Protein AF-A0A6J5ILE1-F1 (afdb_monomer_lite)

Sequence (207 aa):
MALLKVKPGDVVAIPSEMNGEWGFVLSRAIVVGVTNWIEVFDDFSVDFDITTEDVRSRISSEKSRLFNPILASFDFGKYFGLVKWPVLLADPDYAPSHSNFSEIEFEGASYEELGIYYKGGERFSEQSGVRRNLEDMTIYSNPQLVRRINLHLSGYVDKGVPWNSRLVKSIIDKEGMKWWVDGINACNDKADAVALRFKGRRSNKRR

pLDDT: mean 91.25, std 7.36, range [46.5, 98.12]

Radius of gyration: 17.22 Å; chains: 1; bounding box: 42×38×48 Å

Structure (mmCIF, N/CA/C/O backbone):
data_AF-A0A6J5ILE1-F1
#
_entry.id   AF-A0A6J5ILE1-F1
#
loop_
_atom_site.group_PDB
_atom_site.id
_atom_site.type_symbol
_atom_site.label_atom_id
_atom_site.label_alt_id
_atom_site.label_comp_id
_atom_site.label_asym_id
_atom_site.label_entity_id
_atom_site.label_seq_id
_atom_site.pdbx_PDB_ins_code
_atom_site.Cartn_x
_atom_site.Cartn_y
_atom_site.Cartn_z
_atom_site.occupancy
_atom_site.B_iso_or_equiv
_atom_site.auth_seq_id
_atom_site.auth_comp_id
_atom_site.auth_asym_id
_atom_site.auth_atom_id
_atom_site.pdbx_PDB_model_num
ATOM 1 N N . MET A 1 1 ? 19.526 4.068 5.629 1.00 59.66 1 MET A N 1
ATOM 2 C CA . MET A 1 1 ? 18.188 3.898 5.023 1.00 59.66 1 MET A CA 1
ATOM 3 C C . MET A 1 1 ? 18.339 3.850 3.518 1.00 59.66 1 MET A C 1
ATOM 5 O O . MET A 1 1 ? 19.141 4.611 2.982 1.00 59.66 1 MET A O 1
ATOM 9 N N . ALA A 1 2 ? 17.622 2.953 2.847 1.00 84.00 2 ALA A N 1
ATOM 10 C CA . ALA A 1 2 ? 17.693 2.807 1.395 1.00 84.00 2 ALA A CA 1
ATOM 11 C C . ALA A 1 2 ? 16.354 3.221 0.780 1.00 84.00 2 ALA A C 1
ATOM 13 O O . ALA A 1 2 ? 15.636 2.410 0.214 1.00 84.00 2 ALA A O 1
ATOM 14 N N . LEU A 1 3 ? 16.023 4.507 0.882 1.00 87.38 3 LEU A N 1
ATOM 15 C CA . LEU A 1 3 ? 14.745 5.038 0.407 1.00 87.38 3 LEU A CA 1
ATOM 16 C C . LEU A 1 3 ? 14.575 4.858 -1.110 1.00 87.38 3 LEU A C 1
ATOM 18 O O . LEU A 1 3 ? 15.524 5.065 -1.887 1.00 87.38 3 LEU A O 1
ATOM 22 N N . LEU A 1 4 ? 13.372 4.488 -1.550 1.00 91.00 4 LEU A N 1
ATOM 23 C CA . LEU A 1 4 ? 12.985 4.620 -2.953 1.00 91.00 4 LEU A CA 1
ATOM 24 C C . LEU A 1 4 ? 12.801 6.106 -3.264 1.00 91.00 4 LEU A C 1
ATOM 26 O O . LEU A 1 4 ? 12.064 6.813 -2.585 1.00 91.00 4 LEU A O 1
ATOM 30 N N . LYS A 1 5 ? 13.513 6.585 -4.284 1.00 91.81 5 LYS A N 1
ATOM 31 C CA . LYS A 1 5 ? 13.387 7.966 -4.745 1.00 91.81 5 LYS A CA 1
ATOM 32 C C . LYS A 1 5 ? 12.201 8.032 -5.701 1.00 91.81 5 LYS A C 1
ATOM 34 O O . LYS A 1 5 ? 12.280 7.436 -6.771 1.00 91.81 5 LYS A O 1
ATOM 39 N N . VAL A 1 6 ? 11.158 8.744 -5.300 1.00 94.44 6 VAL A N 1
ATOM 40 C CA . VAL A 1 6 ? 9.969 9.043 -6.106 1.00 94.44 6 VAL A CA 1
ATOM 41 C C . VAL A 1 6 ? 9.717 10.547 -6.117 1.00 94.44 6 VAL A C 1
ATOM 43 O O . VAL A 1 6 ? 10.225 11.276 -5.263 1.00 94.44 6 VAL A O 1
ATOM 46 N N . LYS A 1 7 ? 8.946 11.012 -7.091 1.00 95.88 7 LYS A N 1
ATOM 47 C CA . LYS A 1 7 ? 8.373 12.356 -7.173 1.00 95.88 7 LYS A CA 1
ATOM 48 C C . LYS A 1 7 ? 6.844 12.260 -7.183 1.00 95.88 7 LYS A C 1
ATOM 50 O O . LYS A 1 7 ? 6.318 11.201 -7.524 1.00 95.88 7 LYS A O 1
ATOM 55 N N . PRO A 1 8 ? 6.122 13.340 -6.840 1.00 96.00 8 PRO A N 1
ATOM 56 C CA . PRO A 1 8 ? 4.693 13.424 -7.129 1.00 96.00 8 PRO A CA 1
ATOM 57 C C . PRO A 1 8 ? 4.410 13.030 -8.585 1.00 96.00 8 PRO A C 1
ATOM 59 O O . PRO A 1 8 ? 5.123 13.472 -9.484 1.00 96.00 8 PRO A O 1
ATOM 62 N N . GLY A 1 9 ? 3.415 12.170 -8.795 1.00 95.56 9 GLY A N 1
ATOM 63 C CA . GLY A 1 9 ? 3.039 11.631 -10.103 1.00 95.56 9 GLY A CA 1
ATOM 64 C C . GLY A 1 9 ? 3.739 10.331 -10.497 1.00 95.56 9 GLY A C 1
ATOM 65 O O . GLY A 1 9 ? 3.243 9.632 -11.381 1.00 95.56 9 GLY A O 1
ATOM 66 N N . ASP A 1 10 ? 4.846 9.956 -9.847 1.00 97.19 10 ASP A N 1
ATOM 67 C CA . ASP A 1 10 ? 5.508 8.682 -10.136 1.00 97.19 10 ASP A CA 1
ATOM 68 C C . ASP A 1 10 ? 4.587 7.506 -9.796 1.00 97.19 10 ASP A C 1
ATOM 70 O O . ASP A 1 10 ? 3.978 7.456 -8.724 1.00 97.19 10 ASP A O 1
ATOM 74 N N . VAL A 1 11 ? 4.527 6.526 -10.698 1.00 97.19 11 VAL A N 1
ATOM 75 C CA . VAL A 1 11 ? 3.773 5.286 -10.511 1.00 97.19 11 VAL A CA 1
ATOM 76 C C . VAL A 1 11 ? 4.733 4.146 -10.222 1.00 97.19 11 VAL A C 1
ATOM 78 O O . VAL A 1 11 ? 5.588 3.801 -11.040 1.00 97.19 11 VAL A O 1
ATOM 81 N N . VAL A 1 12 ? 4.569 3.547 -9.053 1.00 97.25 12 VAL A N 1
ATOM 82 C CA . VAL A 1 12 ? 5.347 2.426 -8.537 1.00 97.25 12 VAL A CA 1
ATOM 83 C C . VAL A 1 12 ? 4.533 1.144 -8.689 1.00 97.25 12 VAL A C 1
ATOM 85 O O . VAL A 1 12 ? 3.340 1.122 -8.392 1.00 97.25 12 VAL A O 1
ATOM 88 N N . ALA A 1 13 ? 5.178 0.064 -9.126 1.00 97.31 13 ALA A N 1
ATOM 89 C CA . ALA A 1 13 ? 4.592 -1.272 -9.055 1.00 97.31 13 ALA A CA 1
ATOM 90 C C . ALA A 1 13 ? 4.846 -1.848 -7.658 1.00 97.31 13 ALA A C 1
ATOM 92 O O . ALA A 1 13 ? 5.990 -2.171 -7.327 1.00 97.31 13 ALA A O 1
ATOM 93 N N . ILE A 1 14 ? 3.802 -1.964 -6.840 1.00 97.75 14 ILE A N 1
ATOM 94 C CA . ILE A 1 14 ? 3.902 -2.559 -5.506 1.00 97.75 14 ILE A CA 1
ATOM 95 C C . ILE A 1 14 ? 3.658 -4.063 -5.635 1.00 97.75 14 ILE A C 1
ATOM 97 O O . ILE A 1 14 ? 2.576 -4.442 -6.086 1.00 97.75 14 ILE A O 1
ATOM 101 N N . PRO A 1 15 ? 4.619 -4.926 -5.253 1.00 97.38 15 PRO A N 1
ATOM 102 C CA . PRO A 1 15 ? 4.401 -6.365 -5.206 1.00 97.38 15 PRO A CA 1
ATOM 103 C C . PRO A 1 15 ? 3.186 -6.729 -4.358 1.00 97.38 15 PRO A C 1
ATOM 105 O O . PRO A 1 15 ? 3.021 -6.210 -3.255 1.00 97.38 15 PRO A O 1
ATOM 108 N N . SER A 1 16 ? 2.369 -7.648 -4.851 1.00 97.56 16 SER A N 1
ATOM 109 C CA . SER A 1 16 ? 1.162 -8.092 -4.159 1.00 97.56 16 SER A CA 1
ATOM 110 C C . SER A 1 16 ? 0.775 -9.511 -4.567 1.00 97.56 16 SER A C 1
ATOM 112 O O . SER A 1 16 ? 1.298 -10.070 -5.534 1.00 97.56 16 SER A O 1
ATOM 114 N N . GLU A 1 17 ? -0.130 -10.101 -3.797 1.00 97.19 17 GLU A N 1
ATOM 115 C CA . GLU A 1 17 ? -0.677 -11.436 -4.008 1.00 97.19 17 GLU A CA 1
ATOM 116 C C . GLU A 1 17 ? -2.191 -11.359 -4.161 1.00 97.19 17 GLU A C 1
ATOM 118 O O . GLU A 1 17 ? -2.876 -10.737 -3.346 1.00 97.19 17 GLU A O 1
ATOM 123 N N . MET A 1 18 ? -2.707 -12.055 -5.169 1.00 96.31 18 MET A N 1
ATOM 124 C CA . MET A 1 18 ? -4.134 -12.271 -5.354 1.00 96.31 18 MET A CA 1
ATOM 125 C C . MET A 1 18 ? -4.360 -13.754 -5.646 1.00 96.31 18 MET A C 1
ATOM 127 O O . MET A 1 18 ? -3.757 -14.312 -6.557 1.00 96.31 18 MET A O 1
ATOM 131 N N . ASN A 1 19 ? -5.206 -14.410 -4.846 1.00 91.75 19 ASN A N 1
ATOM 132 C CA . ASN A 1 19 ? -5.576 -15.823 -5.020 1.00 91.75 19 ASN A CA 1
ATOM 133 C C . ASN A 1 19 ? -4.380 -16.795 -5.153 1.00 91.75 19 ASN A C 1
ATOM 135 O O . ASN A 1 19 ? -4.438 -17.768 -5.899 1.00 91.75 19 ASN A O 1
ATOM 139 N N . GLY A 1 20 ? -3.294 -16.536 -4.414 1.00 91.75 20 GLY A N 1
ATOM 140 C CA . GLY A 1 20 ? -2.080 -17.363 -4.406 1.00 91.75 20 GLY A CA 1
ATOM 141 C C . GLY A 1 20 ? -1.083 -17.064 -5.531 1.00 91.75 20 GLY A C 1
ATOM 142 O O . GLY A 1 20 ? -0.002 -17.654 -5.559 1.00 91.75 20 GLY A O 1
ATOM 143 N N . GLU A 1 21 ? -1.404 -16.139 -6.438 1.00 95.69 21 GLU A N 1
ATOM 144 C CA . GLU A 1 21 ? -0.500 -15.685 -7.490 1.00 95.69 21 GLU A CA 1
ATOM 145 C C . GLU A 1 21 ? 0.156 -14.351 -7.116 1.00 95.69 21 GLU A C 1
ATOM 147 O O . GLU A 1 21 ? -0.506 -13.420 -6.656 1.00 95.69 21 GLU A O 1
ATOM 152 N N . TRP A 1 22 ? 1.474 -14.258 -7.319 1.00 96.81 22 TRP A N 1
ATOM 153 C CA . TRP A 1 22 ? 2.257 -13.057 -7.027 1.00 96.81 22 TRP A CA 1
ATOM 154 C C . TRP A 1 22 ? 2.482 -12.216 -8.279 1.00 96.81 22 TRP A C 1
ATOM 156 O O . TRP A 1 22 ? 3.092 -12.658 -9.257 1.00 96.81 22 TRP A O 1
ATOM 166 N N . GLY A 1 23 ? 2.042 -10.970 -8.188 1.00 97.25 23 GLY A N 1
ATOM 167 C CA . GLY A 1 23 ? 2.112 -9.956 -9.224 1.00 97.25 23 GLY A CA 1
ATOM 168 C C . GLY A 1 23 ? 2.340 -8.596 -8.584 1.00 97.25 23 GLY A C 1
ATOM 169 O O . GLY A 1 23 ? 3.168 -8.451 -7.680 1.00 97.25 23 GLY A O 1
ATOM 170 N N . PHE A 1 24 ? 1.623 -7.590 -9.058 1.00 97.81 24 PHE A N 1
ATOM 171 C CA . PHE A 1 24 ? 1.708 -6.240 -8.530 1.00 97.81 24 PHE A CA 1
ATOM 172 C C . PHE A 1 24 ? 0.401 -5.480 -8.721 1.00 97.81 24 PHE A C 1
ATOM 174 O O . PHE A 1 24 ? -0.396 -5.781 -9.608 1.00 97.81 24 PHE A O 1
ATOM 181 N N . VAL A 1 25 ? 0.238 -4.437 -7.916 1.00 97.94 25 VAL A N 1
ATOM 182 C CA . VAL A 1 25 ? -0.719 -3.355 -8.154 1.00 97.94 25 VAL A CA 1
ATOM 183 C C . VAL A 1 25 ? 0.031 -2.070 -8.474 1.00 97.94 25 VAL A C 1
ATOM 185 O O . VAL A 1 25 ? 1.209 -1.903 -8.133 1.00 97.94 25 VAL A O 1
ATOM 188 N N . LEU A 1 26 ? -0.654 -1.148 -9.138 1.00 97.94 26 LEU A N 1
ATOM 189 C CA . LEU A 1 26 ? -0.129 0.186 -9.391 1.00 97.94 26 LEU A CA 1
ATOM 190 C C . LEU A 1 26 ? -0.380 1.080 -8.176 1.00 97.94 26 LEU A C 1
ATOM 192 O O . LEU A 1 26 ? -1.448 1.049 -7.566 1.00 97.94 26 LEU A O 1
ATOM 196 N N . SER A 1 27 ? 0.599 1.914 -7.848 1.00 97.81 27 SER A N 1
ATOM 197 C CA . SER A 1 27 ? 0.455 2.959 -6.842 1.00 97.81 27 SER A CA 1
ATOM 198 C C . SER A 1 27 ? 1.070 4.253 -7.338 1.00 97.81 27 SER A C 1
ATOM 200 O O . SER A 1 27 ? 2.169 4.232 -7.885 1.00 97.81 27 SER A O 1
ATOM 202 N N . ARG A 1 28 ? 0.381 5.379 -7.151 1.00 97.12 28 ARG A N 1
ATOM 203 C CA . ARG A 1 28 ? 0.892 6.702 -7.522 1.00 97.12 28 ARG A CA 1
ATOM 204 C C . ARG A 1 28 ? 1.334 7.458 -6.276 1.00 97.12 28 ARG A C 1
ATOM 206 O O . ARG A 1 28 ? 0.592 7.529 -5.298 1.00 97.12 28 ARG A O 1
ATOM 213 N N . ALA A 1 29 ? 2.525 8.047 -6.328 1.00 97.00 29 ALA A N 1
ATOM 214 C CA . ALA A 1 29 ? 2.987 8.989 -5.319 1.00 97.00 29 ALA A CA 1
ATOM 215 C C . ALA A 1 29 ? 2.250 10.329 -5.474 1.00 97.00 29 ALA A C 1
ATOM 217 O O . ALA A 1 29 ? 2.280 10.950 -6.533 1.00 97.00 29 ALA A O 1
ATOM 218 N N . ILE A 1 30 ? 1.595 10.783 -4.410 1.00 95.12 30 ILE A N 1
ATOM 219 C CA . ILE A 1 30 ? 0.794 12.012 -4.380 1.00 95.12 30 ILE A CA 1
ATOM 220 C C . ILE A 1 30 ? 1.648 13.174 -3.871 1.00 95.12 30 ILE A C 1
ATOM 222 O O . ILE A 1 30 ? 1.819 14.172 -4.561 1.00 95.12 30 ILE A O 1
ATOM 226 N N . VAL A 1 31 ? 2.202 13.036 -2.665 1.00 91.81 31 VAL A N 1
ATOM 227 C CA . VAL A 1 31 ? 3.091 14.012 -2.019 1.00 91.81 31 VAL A CA 1
ATOM 228 C C . VAL A 1 31 ? 4.297 13.259 -1.486 1.00 91.81 31 VAL A C 1
ATOM 230 O O . VAL A 1 31 ? 4.148 12.212 -0.862 1.00 91.81 31 VAL A O 1
ATOM 233 N N . VAL A 1 32 ? 5.490 13.794 -1.725 1.00 86.88 32 VAL A N 1
ATOM 234 C CA . VAL A 1 32 ? 6.760 13.188 -1.317 1.00 86.88 32 VAL A CA 1
ATOM 235 C C . VAL A 1 32 ? 7.454 14.126 -0.337 1.00 86.88 32 VAL A C 1
ATOM 237 O O . VAL A 1 32 ? 7.700 15.287 -0.659 1.00 86.88 32 VAL A O 1
ATOM 240 N N . GLY A 1 33 ? 7.771 13.627 0.856 1.00 83.12 33 GLY A N 1
ATOM 241 C CA . GLY A 1 33 ? 8.438 14.382 1.914 1.00 83.12 33 GLY A CA 1
ATOM 242 C C . GLY A 1 33 ? 9.162 13.457 2.890 1.00 83.12 33 GLY A C 1
ATOM 243 O O . GLY A 1 33 ? 9.816 12.503 2.477 1.00 83.12 33 GLY A O 1
ATOM 244 N N . VAL A 1 34 ? 9.039 13.725 4.196 1.00 75.38 34 VAL A N 1
ATOM 245 C CA . VAL A 1 34 ? 9.519 12.798 5.246 1.00 75.38 34 VAL A CA 1
ATOM 246 C C . VAL A 1 34 ? 8.785 11.454 5.162 1.00 75.38 34 VAL A C 1
ATOM 248 O O . VAL A 1 34 ? 9.366 10.402 5.416 1.00 75.38 34 VAL A O 1
ATOM 251 N N . THR A 1 35 ? 7.519 11.495 4.756 1.00 79.75 35 THR A N 1
ATOM 252 C CA . THR A 1 35 ? 6.681 10.347 4.414 1.00 79.75 35 THR A CA 1
ATOM 253 C C . THR A 1 35 ? 6.040 10.585 3.050 1.00 79.75 35 THR A C 1
ATOM 255 O O . THR A 1 35 ? 5.944 11.728 2.592 1.00 79.75 35 THR A O 1
ATOM 258 N N . ASN A 1 36 ? 5.635 9.506 2.379 1.00 91.88 36 ASN A N 1
ATOM 259 C CA . ASN A 1 36 ? 5.029 9.587 1.054 1.00 91.88 36 ASN A CA 1
ATOM 260 C C . ASN A 1 36 ? 3.530 9.347 1.162 1.00 91.88 36 ASN A C 1
ATOM 262 O O . ASN A 1 36 ? 3.115 8.294 1.640 1.00 91.88 36 ASN A O 1
ATOM 266 N N . TRP A 1 37 ? 2.728 10.291 0.684 1.00 94.44 37 TRP A N 1
ATOM 267 C CA . TRP A 1 37 ? 1.327 10.026 0.391 1.00 94.44 37 TRP A CA 1
ATOM 268 C C . TRP A 1 37 ? 1.235 9.234 -0.896 1.00 94.44 37 TRP A C 1
ATOM 270 O O . TRP A 1 37 ? 1.821 9.635 -1.904 1.00 94.44 37 TRP A O 1
ATOM 280 N N . ILE A 1 38 ? 0.486 8.142 -0.868 1.00 96.56 38 ILE A N 1
ATOM 281 C CA . ILE A 1 38 ? 0.269 7.296 -2.033 1.00 96.56 38 ILE A CA 1
ATOM 282 C C . ILE A 1 38 ? -1.212 6.975 -2.194 1.00 96.56 38 ILE A C 1
ATOM 284 O O . ILE A 1 38 ? -1.942 6.851 -1.213 1.00 96.56 38 ILE A O 1
ATOM 288 N N . GLU A 1 39 ? -1.640 6.792 -3.435 1.00 96.62 39 GLU A N 1
ATOM 289 C CA . GLU A 1 39 ? -2.867 6.066 -3.767 1.00 96.62 39 GLU A CA 1
ATOM 290 C C . GLU A 1 39 ? -2.491 4.702 -4.344 1.00 96.62 39 GLU A C 1
ATOM 292 O O . GLU A 1 39 ? -1.474 4.569 -5.030 1.00 96.62 39 GLU A O 1
ATOM 297 N N . VAL A 1 40 ? -3.288 3.680 -4.042 1.00 97.62 40 VAL A N 1
ATOM 298 C CA . VAL A 1 40 ? -3.097 2.312 -4.540 1.00 97.62 40 VAL A CA 1
ATOM 299 C C . VAL A 1 40 ? -4.330 1.925 -5.337 1.00 97.62 40 VAL A C 1
ATOM 301 O O . VAL A 1 40 ? -5.450 2.087 -4.850 1.00 97.62 40 VAL A O 1
ATOM 304 N N . PHE A 1 41 ? -4.129 1.435 -6.555 1.00 97.06 41 PHE A N 1
ATOM 305 C CA . PHE A 1 41 ? -5.204 1.038 -7.458 1.00 97.06 41 PHE A CA 1
ATOM 306 C C . PHE A 1 41 ? -5.547 -0.448 -7.296 1.00 97.06 41 PHE A C 1
ATOM 308 O O . PHE A 1 41 ? -4.715 -1.241 -6.858 1.00 97.06 41 PHE A O 1
ATOM 315 N N . ASP A 1 42 ? -6.786 -0.811 -7.610 1.00 94.94 42 ASP A N 1
ATOM 316 C CA . ASP A 1 42 ? -7.333 -2.158 -7.425 1.00 94.94 42 ASP A CA 1
ATOM 317 C C . ASP A 1 42 ? -7.020 -3.134 -8.568 1.00 94.94 42 ASP A C 1
ATOM 319 O O . ASP A 1 42 ? -7.219 -4.338 -8.412 1.00 94.94 42 ASP A O 1
ATOM 323 N N . ASP A 1 43 ? -6.493 -2.636 -9.688 1.00 94.94 43 ASP A N 1
ATOM 324 C CA . ASP A 1 43 ? -6.075 -3.460 -10.820 1.00 94.94 43 ASP A CA 1
ATOM 325 C C . ASP A 1 43 ? -4.802 -4.256 -10.485 1.00 94.94 43 ASP A C 1
ATOM 327 O O . ASP A 1 43 ? -3.696 -3.708 -10.394 1.00 94.94 43 ASP A O 1
ATOM 331 N N . PHE A 1 44 ? -4.971 -5.566 -10.294 1.00 97.12 44 PHE A N 1
ATOM 332 C CA . PHE A 1 44 ? -3.888 -6.523 -10.090 1.00 97.12 44 PHE A CA 1
ATOM 333 C C . PHE A 1 44 ? -3.366 -7.048 -11.429 1.00 97.12 44 PHE A C 1
ATOM 335 O O . PHE A 1 44 ? -4.132 -7.445 -12.307 1.00 97.12 44 PHE A O 1
ATOM 342 N N . SER A 1 45 ? -2.043 -7.109 -11.573 1.00 96.00 45 SER A N 1
ATOM 343 C CA . SER A 1 45 ? -1.395 -7.574 -12.795 1.00 96.00 45 SER A CA 1
ATOM 344 C C . SER A 1 45 ? -0.242 -8.529 -12.514 1.00 96.00 45 SER A C 1
ATOM 346 O O . SER A 1 45 ? 0.547 -8.348 -11.588 1.00 96.00 45 SER A O 1
ATOM 348 N N . VAL A 1 46 ? -0.104 -9.522 -13.390 1.00 96.25 46 VAL A N 1
ATOM 349 C CA . VAL A 1 46 ? 1.058 -10.424 -13.479 1.00 96.25 46 VAL A CA 1
ATOM 350 C C . VAL A 1 46 ? 1.880 -10.173 -14.746 1.00 96.25 46 VAL A C 1
ATOM 352 O O . VAL A 1 46 ? 2.856 -10.874 -15.023 1.00 96.25 46 VAL A O 1
ATOM 355 N N . ASP A 1 47 ? 1.506 -9.148 -15.515 1.00 94.75 47 ASP A N 1
ATOM 356 C CA . ASP A 1 47 ? 2.227 -8.714 -16.703 1.00 94.75 47 ASP A CA 1
ATOM 357 C C . ASP A 1 47 ? 3.421 -7.829 -16.318 1.00 94.75 47 ASP A C 1
ATOM 359 O O . ASP A 1 47 ? 3.341 -6.604 -16.218 1.00 94.75 47 ASP A O 1
ATOM 363 N N . PHE A 1 48 ? 4.569 -8.470 -16.106 1.00 92.88 48 PHE A N 1
ATOM 364 C CA . PHE A 1 48 ? 5.844 -7.799 -15.825 1.00 92.88 48 PHE A CA 1
ATOM 365 C C . PHE A 1 48 ? 6.421 -7.035 -17.028 1.00 92.88 48 PHE A C 1
ATOM 367 O O . PHE A 1 48 ? 7.455 -6.370 -16.902 1.00 92.88 48 PHE A O 1
ATOM 374 N N . ASP A 1 49 ? 5.778 -7.150 -18.188 1.00 92.06 49 ASP A N 1
ATOM 375 C CA . ASP A 1 49 ? 6.168 -6.538 -19.445 1.00 92.06 49 ASP A CA 1
ATOM 376 C C . ASP A 1 49 ? 5.314 -5.304 -19.803 1.00 92.06 49 ASP A C 1
ATOM 378 O O . ASP A 1 49 ? 5.574 -4.706 -20.852 1.00 92.06 49 ASP A O 1
ATOM 382 N N . ILE A 1 50 ? 4.427 -4.881 -18.886 1.00 93.50 50 ILE A N 1
ATOM 383 C CA . ILE A 1 50 ? 3.521 -3.725 -18.979 1.00 93.50 50 ILE A CA 1
ATOM 384 C C . ILE A 1 50 ? 4.205 -2.450 -19.507 1.00 93.50 50 ILE A C 1
ATOM 386 O O . ILE A 1 50 ? 5.305 -2.067 -19.070 1.00 93.50 50 ILE A O 1
ATOM 390 N N . THR A 1 51 ? 3.537 -1.775 -20.446 1.00 92.31 51 THR A N 1
ATOM 391 C CA . THR A 1 51 ? 4.020 -0.533 -21.062 1.00 92.31 51 THR A CA 1
ATOM 392 C C . THR A 1 51 ? 3.613 0.706 -20.264 1.00 92.31 51 THR A C 1
ATOM 394 O O . THR A 1 51 ? 2.778 0.658 -19.360 1.00 92.31 51 THR A O 1
ATOM 397 N N . THR A 1 52 ? 4.215 1.851 -20.579 1.00 91.75 52 THR A N 1
ATOM 398 C CA . THR A 1 52 ? 3.849 3.141 -19.977 1.00 91.75 52 THR A CA 1
ATOM 399 C C . THR A 1 52 ? 2.426 3.567 -20.331 1.00 91.75 52 THR A C 1
ATOM 401 O O . THR A 1 52 ? 1.731 4.152 -19.501 1.00 91.75 52 THR A O 1
ATOM 404 N N . GLU A 1 53 ? 1.988 3.250 -21.545 1.00 91.75 53 GLU A N 1
ATOM 405 C CA . GLU A 1 53 ? 0.652 3.501 -22.074 1.00 91.75 53 GLU A CA 1
ATOM 406 C C . GLU A 1 53 ? -0.384 2.666 -21.315 1.00 91.75 53 GLU A C 1
ATOM 408 O O . GLU A 1 53 ? -1.387 3.210 -20.845 1.00 91.75 53 GLU A O 1
ATOM 413 N N . ASP A 1 54 ? -0.090 1.378 -21.098 1.00 92.44 54 ASP A N 1
ATOM 414 C CA . ASP A 1 54 ? -0.927 0.492 -20.282 1.00 92.44 54 ASP A CA 1
ATOM 415 C C . ASP A 1 54 ? -1.063 1.034 -18.859 1.00 92.44 54 ASP A C 1
ATOM 417 O O . ASP A 1 54 ? -2.179 1.161 -18.351 1.00 92.44 54 ASP A O 1
ATOM 421 N N . VAL A 1 55 ? 0.059 1.414 -18.232 1.00 93.44 55 VAL A N 1
ATOM 422 C CA . VAL A 1 55 ? 0.064 2.014 -16.889 1.00 93.44 55 VAL A CA 1
ATOM 423 C C . VAL A 1 55 ? -0.823 3.256 -16.855 1.00 93.44 55 VAL A C 1
ATOM 425 O O . VAL A 1 55 ? -1.678 3.345 -15.979 1.00 93.44 55 VAL A O 1
ATOM 428 N N . ARG A 1 56 ? -0.681 4.181 -17.818 1.00 91.44 56 ARG A N 1
ATOM 429 C CA . ARG A 1 56 ? -1.477 5.421 -17.877 1.00 91.44 56 ARG A CA 1
ATOM 430 C C . ARG A 1 56 ? -2.978 5.139 -18.015 1.00 91.44 56 ARG A C 1
ATOM 432 O O . ARG A 1 56 ? -3.778 5.825 -17.385 1.00 91.44 56 ARG A O 1
ATOM 439 N N . SER A 1 57 ? -3.362 4.123 -18.789 1.00 90.06 57 SER A N 1
ATOM 440 C CA . SER A 1 57 ? -4.774 3.757 -18.988 1.00 90.06 57 SER A CA 1
ATOM 441 C C . SER A 1 57 ? -5.449 3.187 -17.730 1.00 90.06 57 SER A C 1
ATOM 443 O O . SER A 1 57 ? -6.648 3.384 -17.527 1.00 90.06 57 SER A O 1
ATOM 445 N N . ARG A 1 58 ? -4.675 2.528 -16.857 1.00 89.88 58 ARG A N 1
ATOM 446 C CA . ARG A 1 58 ? -5.164 1.858 -15.638 1.00 89.88 58 ARG A CA 1
ATOM 447 C C . ARG A 1 58 ? -5.305 2.804 -14.437 1.00 89.88 58 ARG A C 1
ATOM 449 O O . ARG A 1 58 ? -6.029 2.503 -13.493 1.00 89.88 58 ARG A O 1
ATOM 456 N N . ILE A 1 59 ? -4.658 3.970 -14.473 1.00 85.56 59 ILE A N 1
ATOM 457 C CA . ILE A 1 59 ? -4.602 4.942 -13.363 1.00 85.56 59 ILE A CA 1
ATOM 458 C C . ILE A 1 59 ? -5.540 6.140 -13.588 1.00 85.56 59 ILE A C 1
ATOM 460 O O . ILE A 1 59 ? -5.125 7.300 -13.599 1.00 85.56 59 ILE A O 1
ATOM 464 N N . SER A 1 60 ? -6.822 5.866 -13.815 1.00 70.25 60 SER A N 1
ATOM 465 C CA . SER A 1 60 ? -7.745 6.845 -14.403 1.00 70.25 60 SER A CA 1
ATOM 466 C C . SER A 1 60 ? -8.678 7.564 -13.423 1.00 70.25 60 SER A C 1
ATOM 468 O O . SER A 1 60 ? -9.135 8.659 -13.746 1.00 70.25 60 SER A O 1
ATOM 470 N N . SER A 1 61 ? -8.995 7.002 -12.245 1.00 74.88 61 SER A N 1
ATOM 471 C CA . SER A 1 61 ? -9.983 7.626 -11.349 1.00 74.88 61 SER A CA 1
ATOM 472 C C . SER A 1 61 ? -9.850 7.246 -9.874 1.00 74.88 61 SER A C 1
ATOM 474 O O . SER A 1 61 ? -9.286 6.219 -9.520 1.00 74.88 61 SER A O 1
ATOM 476 N N . GLU A 1 62 ? -10.475 8.036 -9.000 1.00 76.88 62 GLU A N 1
ATOM 477 C CA . GLU A 1 62 ? -10.597 7.711 -7.572 1.00 76.88 62 GLU A CA 1
ATOM 478 C C . GLU A 1 62 ? -11.359 6.402 -7.326 1.00 76.88 62 GLU A C 1
ATOM 480 O O . GLU A 1 62 ? -11.099 5.690 -6.360 1.00 76.88 62 GLU A O 1
ATOM 485 N N . LYS A 1 63 ? -12.288 6.056 -8.227 1.00 80.94 63 LYS A N 1
ATOM 486 C CA . LYS A 1 63 ? -13.117 4.849 -8.121 1.00 80.94 63 LYS A CA 1
ATOM 487 C C . LYS A 1 63 ? -12.322 3.564 -8.332 1.00 80.94 63 LYS A C 1
ATOM 489 O O . LYS A 1 63 ? -12.793 2.510 -7.911 1.00 80.94 63 LYS A O 1
ATOM 494 N N . SER A 1 64 ? -11.148 3.630 -8.960 1.00 89.50 64 SER A N 1
ATOM 495 C CA . SER A 1 64 ? -10.243 2.484 -9.106 1.00 89.50 64 SER A CA 1
ATOM 496 C C . SER A 1 64 ? -9.242 2.367 -7.955 1.00 89.50 64 SER A C 1
ATOM 498 O O . SER A 1 64 ? -8.343 1.537 -8.009 1.00 89.50 64 SER A O 1
ATOM 500 N N . ARG A 1 65 ? -9.366 3.166 -6.886 1.00 94.94 65 ARG A N 1
ATOM 501 C CA . ARG A 1 65 ? -8.535 2.986 -5.691 1.00 94.94 65 ARG A CA 1
ATOM 502 C C . ARG A 1 65 ? -8.981 1.769 -4.890 1.00 94.94 65 ARG A C 1
ATOM 504 O O . ARG A 1 65 ? -10.172 1.563 -4.672 1.00 94.94 65 ARG A O 1
ATOM 511 N N . LEU A 1 66 ? -8.018 1.006 -4.388 1.00 95.88 66 LEU A N 1
ATOM 512 C CA . LEU A 1 66 ? -8.257 -0.135 -3.505 1.00 95.88 66 LEU A CA 1
ATOM 513 C C . LEU A 1 66 ? -8.745 0.308 -2.111 1.00 95.88 66 LEU A C 1
ATOM 515 O O . LEU A 1 66 ? -9.538 -0.384 -1.466 1.00 95.88 66 LEU A O 1
ATOM 519 N N . PHE A 1 67 ? -8.268 1.469 -1.661 1.00 95.56 67 PHE A N 1
ATOM 520 C CA . PHE A 1 67 ? -8.625 2.151 -0.415 1.00 95.56 67 PHE A CA 1
ATOM 521 C C . PHE A 1 67 ? -8.213 3.636 -0.487 1.00 95.56 67 PHE A C 1
ATOM 523 O O . PHE A 1 67 ? -7.625 4.069 -1.482 1.00 95.56 67 PHE A O 1
ATOM 530 N N . ASN A 1 68 ? -8.539 4.428 0.540 1.00 94.69 68 ASN A N 1
ATOM 531 C CA . ASN A 1 68 ? -8.190 5.852 0.594 1.00 94.69 68 ASN A CA 1
ATOM 532 C C . ASN A 1 68 ? -6.670 6.082 0.489 1.00 94.69 68 ASN A C 1
ATOM 534 O O . ASN A 1 68 ? -5.893 5.218 0.882 1.00 94.69 68 ASN A O 1
ATOM 538 N N . PRO A 1 69 ? -6.206 7.242 -0.005 1.00 94.69 69 PRO A N 1
ATOM 539 C CA . PRO A 1 69 ? -4.795 7.602 0.075 1.00 94.69 69 PRO A CA 1
ATOM 540 C C . PRO A 1 69 ? -4.213 7.443 1.488 1.00 94.69 69 PRO A C 1
ATOM 542 O O . PRO A 1 69 ? -4.857 7.813 2.468 1.00 94.69 69 PRO A O 1
ATOM 545 N N . ILE A 1 70 ? -2.995 6.908 1.586 1.00 94.69 70 ILE A N 1
ATOM 546 C CA . ILE A 1 70 ? -2.325 6.575 2.858 1.00 94.69 70 ILE A CA 1
ATOM 547 C C . ILE A 1 70 ? -0.865 7.031 2.859 1.00 94.69 70 ILE A C 1
ATOM 549 O O . ILE A 1 70 ? -0.297 7.380 1.821 1.00 94.69 70 ILE A O 1
ATOM 553 N N . LEU A 1 71 ? -0.237 6.966 4.032 1.00 94.00 71 LEU A N 1
ATOM 554 C CA . LEU A 1 71 ? 1.183 7.237 4.222 1.00 94.00 71 LEU A CA 1
ATOM 555 C C . LEU A 1 71 ? 2.020 5.960 4.085 1.00 94.00 71 LEU A C 1
ATOM 557 O O . LEU A 1 71 ? 1.804 4.982 4.795 1.00 94.00 71 LEU A O 1
ATOM 561 N N . ALA A 1 72 ? 3.044 5.988 3.238 1.00 94.62 72 ALA A N 1
ATOM 562 C CA . ALA A 1 72 ? 4.002 4.901 3.067 1.00 94.62 72 ALA A CA 1
ATOM 563 C C . ALA A 1 72 ? 5.442 5.386 3.275 1.00 94.62 72 ALA A C 1
ATOM 565 O O . ALA A 1 72 ? 5.826 6.481 2.845 1.00 94.62 72 ALA A O 1
ATOM 566 N N . SER A 1 73 ? 6.265 4.554 3.919 1.00 91.62 73 SER A N 1
ATOM 567 C CA . SER A 1 73 ? 7.669 4.895 4.176 1.00 91.62 73 SER A CA 1
ATOM 568 C C . SER A 1 73 ? 8.539 4.802 2.922 1.00 91.62 73 SER A C 1
ATOM 570 O O . SER A 1 73 ? 9.423 5.635 2.733 1.00 91.62 73 SER A O 1
ATOM 572 N N . PHE A 1 74 ? 8.299 3.797 2.069 1.00 92.62 74 PHE A N 1
ATOM 573 C CA . PHE A 1 74 ? 9.185 3.437 0.956 1.00 92.62 74 PHE A CA 1
ATOM 574 C C . PHE A 1 74 ? 10.667 3.309 1.376 1.00 92.62 74 PHE A C 1
ATOM 576 O O . PHE A 1 74 ? 11.585 3.600 0.599 1.00 92.62 74 PHE A O 1
ATOM 583 N N . ASP A 1 75 ? 10.915 2.851 2.607 1.00 90.50 75 ASP A N 1
ATOM 584 C CA . ASP A 1 75 ? 12.255 2.509 3.091 1.00 90.50 75 ASP A CA 1
ATOM 585 C C . ASP A 1 75 ? 12.568 1.047 2.787 1.00 90.50 75 ASP A C 1
ATOM 587 O O . ASP A 1 75 ? 11.793 0.174 3.145 1.00 90.50 75 ASP A O 1
ATOM 591 N N . PHE A 1 76 ? 13.710 0.780 2.155 1.00 88.62 76 PHE A N 1
ATOM 592 C CA . PHE A 1 76 ? 14.170 -0.568 1.800 1.00 88.62 76 PHE A CA 1
ATOM 593 C C . PHE A 1 76 ? 15.366 -0.991 2.664 1.00 88.62 76 PHE A C 1
ATOM 595 O O . PHE A 1 76 ? 16.429 -1.391 2.185 1.00 88.62 76 PHE A O 1
ATOM 602 N N . GLY A 1 77 ? 15.226 -0.782 3.974 1.00 83.12 77 GLY A N 1
ATOM 603 C CA . GLY A 1 77 ? 16.183 -1.226 4.981 1.00 83.12 77 GLY A CA 1
ATOM 604 C C . GLY A 1 77 ? 16.063 -2.719 5.300 1.00 83.12 77 GLY A C 1
ATOM 605 O O . GLY A 1 77 ? 15.196 -3.420 4.792 1.00 83.12 77 GLY A O 1
ATOM 606 N N . LYS A 1 78 ? 16.910 -3.200 6.220 1.00 72.12 78 LYS A N 1
ATOM 607 C CA . LYS A 1 78 ? 17.015 -4.621 6.612 1.00 72.12 78 LYS A CA 1
ATOM 608 C C . LYS A 1 78 ? 15.672 -5.307 6.933 1.00 72.12 78 LYS A C 1
ATOM 610 O O . LYS A 1 78 ? 15.563 -6.510 6.740 1.00 72.12 78 LYS A O 1
ATOM 615 N N . TYR A 1 79 ? 14.679 -4.564 7.422 1.00 77.50 79 TYR A N 1
ATOM 616 C CA . TYR A 1 79 ? 13.383 -5.095 7.867 1.00 77.50 79 TYR A CA 1
ATOM 617 C C . TYR A 1 79 ? 12.197 -4.684 6.980 1.00 77.50 79 TYR A C 1
ATOM 619 O O . TYR A 1 79 ? 11.053 -4.946 7.336 1.00 77.50 79 TYR A O 1
ATOM 627 N N . PHE A 1 80 ? 12.451 -4.018 5.849 1.00 82.81 80 PHE A N 1
ATOM 628 C CA . PHE A 1 80 ? 11.414 -3.376 5.034 1.00 82.81 80 PHE A CA 1
ATOM 629 C C . PHE A 1 80 ? 11.541 -3.714 3.536 1.00 82.81 80 PHE A C 1
ATOM 631 O O . PHE A 1 80 ? 11.146 -2.932 2.676 1.00 82.81 80 PHE A O 1
ATOM 638 N N . GLY A 1 81 ? 12.097 -4.881 3.219 1.00 80.88 81 GLY A N 1
ATOM 639 C CA . GLY A 1 81 ? 12.415 -5.313 1.858 1.00 80.88 81 GLY A CA 1
ATOM 640 C C . GLY A 1 81 ? 13.755 -4.750 1.403 1.00 80.88 81 GLY A C 1
ATOM 641 O O . GLY A 1 81 ? 14.076 -3.587 1.639 1.00 80.88 81 GLY A O 1
ATOM 642 N N . LEU A 1 82 ? 14.570 -5.576 0.760 1.00 88.50 82 LEU A N 1
ATOM 643 C CA . LEU A 1 82 ? 15.913 -5.206 0.309 1.00 88.50 82 LEU A CA 1
ATOM 644 C C . LEU A 1 82 ? 15.907 -4.698 -1.137 1.00 88.50 82 LEU A C 1
ATOM 646 O O . LEU A 1 82 ? 16.864 -4.057 -1.588 1.00 88.50 82 LEU A O 1
ATOM 650 N N . VAL A 1 83 ? 14.833 -4.962 -1.886 1.00 91.94 83 VAL A N 1
ATOM 651 C CA . VAL A 1 83 ? 14.763 -4.706 -3.322 1.00 91.94 83 VAL A CA 1
ATOM 652 C C . VAL A 1 83 ? 13.761 -3.598 -3.608 1.00 91.94 83 VAL A C 1
ATOM 654 O O . VAL A 1 83 ? 12.555 -3.806 -3.664 1.00 91.94 83 VAL A O 1
ATOM 657 N N . LYS A 1 84 ? 14.294 -2.407 -3.908 1.00 94.25 84 LYS A N 1
ATOM 658 C CA . LYS A 1 84 ? 13.493 -1.248 -4.335 1.00 94.25 84 LYS A CA 1
ATOM 659 C C . LYS A 1 84 ? 12.488 -1.610 -5.424 1.00 94.25 84 LYS A C 1
ATOM 661 O O . LYS A 1 84 ? 12.898 -2.147 -6.458 1.00 94.25 84 LYS A O 1
ATOM 666 N N . TRP A 1 85 ? 11.227 -1.262 -5.214 1.00 95.06 85 TRP A N 1
ATOM 667 C CA . TRP A 1 85 ? 10.1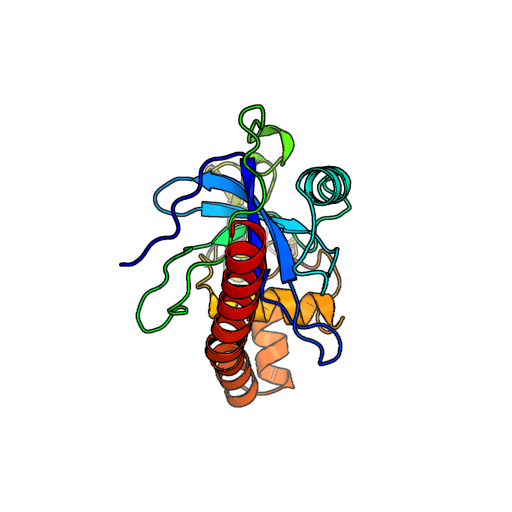60 -1.484 -6.183 1.00 95.06 85 TRP A CA 1
ATOM 668 C C . TRP A 1 85 ? 10.362 -0.650 -7.460 1.00 95.06 85 TRP A C 1
ATOM 670 O O . TRP A 1 85 ? 10.969 0.425 -7.408 1.00 95.06 85 TRP A O 1
ATOM 680 N N . PRO A 1 86 ? 9.935 -1.154 -8.630 1.00 94.62 86 PRO A N 1
ATOM 681 C CA . PRO A 1 86 ? 10.135 -0.467 -9.898 1.00 94.62 86 PRO A CA 1
ATOM 682 C C . PRO A 1 86 ? 9.183 0.725 -10.048 1.00 94.62 86 PRO A C 1
ATOM 684 O O . PRO A 1 86 ? 7.974 0.598 -9.871 1.00 94.62 86 PRO A O 1
ATOM 687 N N . VAL A 1 87 ? 9.736 1.870 -10.449 1.00 95.75 87 VAL A N 1
ATOM 688 C CA . VAL A 1 87 ? 8.960 3.007 -10.961 1.00 95.75 87 VAL A CA 1
ATOM 689 C C . VAL A 1 87 ? 8.684 2.748 -12.443 1.00 95.75 87 VAL A C 1
ATOM 691 O O . VAL A 1 87 ? 9.621 2.547 -13.223 1.00 95.75 87 VAL A O 1
ATOM 694 N N . LEU A 1 88 ? 7.409 2.682 -12.818 1.00 95.06 88 LEU A N 1
ATOM 695 C CA . LEU A 1 88 ? 6.954 2.303 -14.157 1.00 95.06 88 LEU A CA 1
ATOM 696 C C . LEU A 1 88 ? 6.638 3.506 -15.046 1.00 95.06 88 LEU A C 1
ATOM 698 O O . LEU A 1 88 ? 6.849 3.429 -16.254 1.00 95.06 88 LEU A O 1
ATOM 702 N N . LEU A 1 89 ? 6.169 4.599 -14.449 1.00 94.88 89 LEU A N 1
ATOM 703 C CA . LEU A 1 89 ? 5.804 5.840 -15.125 1.00 94.88 89 LEU A CA 1
ATOM 704 C C . LEU A 1 89 ? 6.216 7.020 -14.243 1.00 94.88 89 LEU A C 1
ATOM 706 O O . LEU A 1 89 ? 6.077 6.948 -13.026 1.00 94.88 89 LEU A O 1
ATOM 710 N N . ALA A 1 90 ? 6.692 8.093 -14.867 1.00 95.19 90 ALA A N 1
ATOM 711 C CA . ALA A 1 90 ? 6.819 9.402 -14.243 1.00 95.19 90 ALA A CA 1
ATOM 712 C C . ALA A 1 90 ? 5.827 10.339 -14.937 1.00 95.19 90 ALA A C 1
ATOM 714 O O . ALA A 1 90 ? 5.886 10.477 -16.161 1.00 95.19 90 ALA A O 1
ATOM 715 N N . ASP A 1 91 ? 4.914 10.941 -14.177 1.00 93.31 91 ASP A N 1
ATOM 716 C CA . ASP A 1 91 ? 3.894 11.853 -14.701 1.00 93.31 91 ASP A CA 1
ATOM 717 C C . ASP A 1 91 ? 4.175 13.281 -14.207 1.00 93.31 91 ASP A C 1
ATOM 719 O O . ASP A 1 91 ? 3.725 13.656 -13.125 1.00 93.31 91 ASP A O 1
ATOM 723 N N . PRO A 1 92 ? 4.980 14.076 -14.939 1.00 91.94 92 PRO A N 1
ATOM 724 C CA . PRO A 1 92 ? 5.422 15.393 -14.473 1.00 91.94 92 PRO A CA 1
ATOM 725 C C . PRO A 1 92 ? 4.285 16.419 -14.387 1.00 91.94 92 PRO A C 1
ATOM 727 O O . PRO A 1 92 ? 4.422 17.407 -13.670 1.00 91.94 92 PRO A O 1
ATOM 730 N N . ASP A 1 93 ? 3.180 16.175 -15.091 1.00 91.81 93 ASP A N 1
ATOM 731 C CA . ASP A 1 93 ? 2.007 17.052 -15.132 1.00 91.81 93 ASP A CA 1
ATOM 732 C C . ASP A 1 93 ? 0.998 16.739 -14.013 1.00 91.81 93 ASP A C 1
ATOM 734 O O . ASP A 1 93 ? -0.048 17.384 -13.895 1.00 91.81 93 ASP A O 1
ATOM 738 N N . TYR A 1 94 ? 1.287 15.740 -13.176 1.00 93.38 94 TYR A N 1
ATOM 739 C CA . TYR A 1 94 ? 0.427 15.378 -12.062 1.00 93.38 94 TYR A CA 1
ATOM 740 C C . TYR A 1 94 ? 0.434 16.461 -10.972 1.00 93.38 94 TYR A C 1
ATOM 742 O O . TYR A 1 94 ? 1.481 16.842 -10.444 1.00 93.38 94 TYR A O 1
ATOM 750 N N . ALA A 1 95 ? -0.762 16.890 -10.563 1.00 92.31 95 ALA A N 1
ATOM 751 C CA . ALA A 1 95 ? -0.965 17.749 -9.405 1.00 92.31 95 ALA A CA 1
ATOM 752 C C . ALA A 1 95 ? -1.562 16.941 -8.236 1.00 92.31 95 ALA A C 1
ATOM 754 O O . ALA A 1 95 ? -2.541 16.224 -8.444 1.00 92.31 95 ALA A O 1
ATOM 755 N N . PRO A 1 96 ? -1.066 17.092 -6.990 1.00 91.06 96 PRO A N 1
ATOM 756 C CA . PRO A 1 96 ? -1.608 16.394 -5.816 1.00 91.06 96 PRO A CA 1
ATOM 757 C C . PRO A 1 96 ? -3.120 16.566 -5.600 1.00 91.06 96 PRO A C 1
ATOM 759 O O . PRO A 1 96 ? -3.776 15.668 -5.075 1.00 91.06 96 PRO A O 1
ATOM 762 N N . SER A 1 97 ? -3.685 17.701 -6.028 1.00 89.94 97 SER A N 1
ATOM 763 C CA . SER A 1 97 ? -5.127 17.972 -5.983 1.00 89.94 97 SER A CA 1
ATOM 764 C C . SER A 1 97 ? -5.953 16.983 -6.808 1.00 89.94 97 SER A C 1
ATOM 766 O O . SER A 1 97 ? -7.115 16.759 -6.482 1.00 89.94 97 SER A O 1
ATOM 768 N N . HIS A 1 98 ? -5.367 16.337 -7.823 1.00 90.44 98 HIS A N 1
ATOM 769 C CA . HIS A 1 98 ? -6.040 15.307 -8.620 1.00 90.44 98 HIS A CA 1
ATOM 770 C C . HIS A 1 98 ? -6.401 14.062 -7.801 1.00 90.44 98 HIS A C 1
ATOM 772 O O . HIS A 1 98 ? -7.283 13.312 -8.215 1.00 90.44 98 HIS A O 1
ATOM 778 N N . SER A 1 99 ? -5.749 13.841 -6.653 1.00 89.56 99 SER A N 1
ATOM 779 C CA . SER A 1 99 ? -6.046 12.698 -5.788 1.00 89.56 99 SER A CA 1
ATOM 780 C C . SER A 1 99 ? -6.969 13.010 -4.612 1.00 89.56 99 SER A C 1
ATOM 782 O O . SER A 1 99 ? -7.220 12.118 -3.803 1.00 89.56 99 SER A O 1
ATOM 784 N N . ASN A 1 100 ? -7.438 14.257 -4.485 1.00 89.06 100 ASN A N 1
ATOM 785 C CA . ASN A 1 100 ? -8.332 14.707 -3.413 1.00 89.06 100 ASN A CA 1
ATOM 786 C C . ASN A 1 100 ? -7.868 14.314 -1.991 1.00 89.06 100 ASN A C 1
ATOM 788 O O . ASN A 1 100 ? -8.669 14.142 -1.074 1.00 89.06 100 ASN A O 1
ATOM 792 N N . PHE A 1 101 ? -6.556 14.136 -1.796 1.00 87.88 101 PHE A N 1
ATOM 793 C CA . PHE A 1 101 ? -6.013 13.560 -0.562 1.00 87.88 101 PHE A CA 1
ATOM 794 C C . PHE A 1 101 ? -6.208 14.480 0.656 1.00 87.88 101 PHE A C 1
ATOM 796 O O . PHE A 1 101 ? -6.234 14.004 1.786 1.00 87.88 101 PHE A O 1
ATOM 803 N N . SER A 1 102 ? -6.372 15.790 0.431 1.00 88.25 102 SER A N 1
ATOM 804 C CA . SER A 1 102 ? -6.669 16.778 1.475 1.00 88.25 102 SER A CA 1
ATOM 805 C C . SER A 1 102 ? -8.039 16.578 2.119 1.00 88.25 102 SER A C 1
ATOM 807 O O . SER A 1 102 ? -8.239 16.996 3.258 1.00 88.25 102 SER A O 1
ATOM 809 N N . GLU A 1 103 ? -8.966 15.926 1.413 1.00 90.62 103 GLU A N 1
ATOM 810 C CA . GLU A 1 103 ? -10.315 15.655 1.908 1.00 90.62 103 GLU A CA 1
ATOM 811 C C . GLU A 1 103 ? -10.405 14.377 2.745 1.00 90.62 103 GLU A C 1
ATOM 813 O O . GLU A 1 103 ? -11.447 14.124 3.348 1.00 90.62 103 GLU A O 1
ATOM 818 N N . ILE A 1 104 ? -9.335 13.578 2.801 1.00 90.75 104 ILE A N 1
ATOM 819 C CA . ILE A 1 104 ? -9.325 12.337 3.571 1.00 90.75 104 ILE A CA 1
ATOM 820 C C . ILE A 1 104 ? -9.244 12.658 5.062 1.00 90.75 104 ILE A C 1
ATOM 822 O O . ILE A 1 104 ? -8.429 13.466 5.514 1.00 90.75 104 ILE A O 1
ATOM 826 N N . GLU A 1 105 ? -10.112 11.995 5.817 1.00 93.50 105 GLU A N 1
ATOM 827 C CA . GLU A 1 105 ? -10.238 12.137 7.258 1.00 93.50 105 GLU A CA 1
ATOM 828 C C . GLU A 1 105 ? -9.620 10.931 7.962 1.00 93.50 105 GLU A C 1
ATOM 830 O O . GLU A 1 105 ? -9.871 9.782 7.583 1.00 93.50 105 GLU A O 1
ATOM 835 N N . PHE A 1 106 ? -8.847 11.201 9.010 1.00 92.94 106 PHE A N 1
ATOM 836 C CA . PHE A 1 106 ? -8.146 10.178 9.773 1.00 92.94 106 PHE A CA 1
ATOM 837 C C . PHE A 1 106 ? -8.533 10.196 11.238 1.00 92.94 106 PHE A C 1
ATOM 839 O O . PHE A 1 106 ? -8.595 11.261 11.855 1.00 92.94 106 PHE A O 1
ATOM 846 N N . GLU A 1 107 ? -8.716 9.016 11.818 1.00 92.75 107 GLU A N 1
ATOM 847 C CA . GLU A 1 107 ? -8.835 8.881 13.259 1.00 92.75 107 GLU A CA 1
ATOM 848 C C . GLU A 1 107 ? -7.526 9.283 13.951 1.00 92.75 107 GLU A C 1
ATOM 850 O O . GLU A 1 107 ? -6.424 8.882 13.568 1.00 92.75 107 GLU A O 1
ATOM 855 N N . GLY A 1 108 ? -7.644 10.112 14.989 1.00 88.06 108 GLY A N 1
ATOM 856 C CA . GLY A 1 108 ? -6.555 10.360 15.921 1.00 88.06 108 GLY A CA 1
ATOM 857 C C . GLY A 1 108 ? -6.382 9.200 16.902 1.00 88.06 108 GLY A C 1
ATOM 858 O O . GLY A 1 108 ? -7.275 8.378 17.085 1.00 88.06 108 GLY A O 1
ATOM 859 N N . ALA A 1 109 ? -5.258 9.180 17.622 1.00 84.44 109 ALA A N 1
ATOM 860 C CA . ALA A 1 109 ? -4.945 8.118 18.588 1.00 84.44 109 ALA A CA 1
ATOM 861 C C . ALA A 1 109 ? -6.026 7.903 19.672 1.00 84.44 109 ALA A C 1
ATOM 863 O O . ALA A 1 109 ? -6.170 6.802 20.190 1.00 84.44 109 ALA A O 1
ATOM 864 N N . SER A 1 110 ? -6.794 8.946 20.000 1.00 84.06 110 SER A N 1
ATOM 865 C CA . SER A 1 110 ? -7.897 8.900 20.968 1.00 84.06 110 SER A CA 1
ATOM 866 C C . SER A 1 110 ? -9.263 9.070 20.297 1.00 84.06 110 SER A C 1
ATOM 868 O O . SER A 1 110 ? -10.165 9.650 20.896 1.00 84.06 110 SER A O 1
ATOM 870 N N . TYR A 1 111 ? -9.428 8.653 19.039 1.00 90.06 111 TYR A N 1
ATOM 871 C CA . TYR A 1 111 ? -10.677 8.867 18.306 1.00 90.06 111 TYR A CA 1
ATOM 872 C C . TYR A 1 111 ? -11.874 8.181 18.964 1.00 90.06 111 TYR A C 1
ATOM 874 O O . TYR A 1 111 ? -12.895 8.827 19.168 1.00 90.06 111 TYR A O 1
ATOM 882 N N . GLU A 1 112 ? -11.740 6.927 19.395 1.00 86.62 112 GLU A N 1
ATOM 883 C CA . GLU A 1 112 ? -12.840 6.217 20.061 1.00 86.62 112 GLU A CA 1
ATOM 884 C C . GLU A 1 112 ? -13.307 6.951 21.329 1.00 86.62 112 GLU A C 1
ATOM 886 O O . GLU A 1 112 ? -14.495 7.232 21.494 1.00 86.6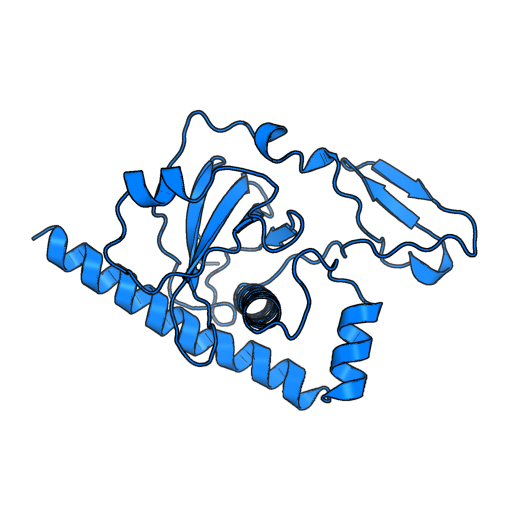2 112 GLU A O 1
ATOM 891 N N . GLU A 1 113 ? -12.365 7.366 22.178 1.00 88.06 113 GLU A N 1
ATOM 892 C CA . GLU A 1 113 ? -12.653 8.026 23.455 1.00 88.06 113 GLU A CA 1
ATOM 893 C C . GLU A 1 113 ? -13.091 9.490 23.273 1.00 88.06 113 GLU A C 1
ATOM 895 O O . GLU A 1 113 ? -14.156 9.903 23.732 1.00 88.06 113 GLU A O 1
ATOM 900 N N . LEU A 1 114 ? -12.287 10.287 22.566 1.00 89.44 114 LEU A N 1
ATOM 901 C CA . LEU A 1 114 ? -12.404 11.748 22.496 1.00 89.44 114 LEU A CA 1
ATOM 902 C C . LEU A 1 114 ? -13.014 12.260 21.185 1.00 89.44 114 LEU A C 1
ATOM 904 O O . LEU A 1 114 ? -13.304 13.450 21.076 1.00 89.44 114 LEU A O 1
ATOM 908 N N . GLY A 1 115 ? -13.198 11.401 20.182 1.00 91.88 115 GLY A N 1
ATOM 909 C CA . GLY A 1 115 ? -13.754 11.783 18.880 1.00 91.88 115 GLY A CA 1
ATOM 910 C C . GLY A 1 115 ? -12.820 12.633 18.036 1.00 91.88 115 GLY A C 1
ATOM 911 O O . GLY A 1 115 ? -13.290 13.317 17.135 1.00 91.88 115 GLY A O 1
ATOM 912 N N . ILE A 1 116 ? -11.524 12.650 18.354 1.00 93.00 116 ILE A N 1
ATOM 913 C CA . ILE A 1 116 ? -10.538 13.493 17.674 1.00 93.00 116 ILE A CA 1
ATOM 914 C C . ILE A 1 116 ? -10.164 12.870 16.334 1.00 93.00 116 ILE A C 1
ATOM 916 O O . ILE A 1 116 ? -9.627 11.763 16.304 1.00 93.00 116 ILE A O 1
ATOM 920 N N . TYR A 1 117 ? -10.381 13.612 15.254 1.00 94.06 117 TYR A N 1
ATOM 921 C CA . TYR A 1 117 ? -9.970 13.234 13.905 1.00 94.06 117 TYR A CA 1
ATOM 922 C C . TYR A 1 117 ? -9.228 14.387 13.222 1.00 94.06 117 TYR A C 1
ATOM 924 O O . TYR A 1 117 ? -9.248 15.526 13.701 1.00 94.06 117 TYR A O 1
ATOM 932 N N . TYR A 1 118 ? -8.550 14.085 12.120 1.00 92.56 118 TYR A N 1
ATOM 933 C CA . TYR A 1 118 ? -7.749 15.038 11.359 1.00 92.56 118 TYR A CA 1
ATOM 934 C C . TYR A 1 118 ? -8.183 15.070 9.898 1.00 92.56 118 TYR A C 1
ATOM 936 O O . TYR A 1 118 ? -8.442 14.021 9.314 1.00 92.56 118 TYR A O 1
ATOM 944 N N . LYS A 1 119 ? -8.220 16.264 9.304 1.00 92.75 119 LYS A N 1
ATOM 945 C CA . LYS A 1 119 ? -8.512 16.483 7.879 1.00 92.75 119 LYS A CA 1
ATOM 946 C C . LYS A 1 119 ? -7.667 17.645 7.375 1.00 92.75 119 LYS A C 1
ATOM 948 O O . LYS A 1 119 ? -7.594 18.668 8.046 1.00 92.75 119 LYS A O 1
ATOM 953 N N . GLY A 1 120 ? -6.980 17.492 6.244 1.00 85.38 120 GLY A N 1
ATOM 954 C CA . GLY A 1 120 ? -6.158 18.572 5.674 1.00 85.38 120 GLY A CA 1
ATOM 955 C C . GLY A 1 120 ? -5.055 19.123 6.598 1.00 85.38 120 GLY A C 1
ATOM 956 O O . GLY A 1 120 ? -4.598 20.242 6.399 1.00 85.38 120 GLY A O 1
ATOM 957 N N . GLY A 1 121 ? -4.628 18.366 7.617 1.00 83.69 121 GLY A N 1
ATOM 958 C CA . GLY A 1 121 ? -3.671 18.822 8.637 1.00 83.69 121 GLY A CA 1
ATOM 959 C C . GLY A 1 121 ? -4.294 19.580 9.817 1.00 83.69 121 GLY A C 1
ATOM 960 O O . GLY A 1 121 ? -3.584 19.924 10.761 1.00 83.69 121 GLY A O 1
ATOM 961 N N . GLU A 1 122 ? -5.607 19.795 9.809 1.00 90.50 122 GLU A N 1
ATOM 962 C CA . GLU A 1 122 ? -6.351 20.415 10.903 1.00 90.50 122 GLU A CA 1
ATOM 963 C C . GLU A 1 122 ? -6.977 19.356 11.818 1.00 90.50 122 GLU A C 1
ATOM 965 O O . GLU A 1 122 ? -7.280 18.237 11.398 1.00 90.50 122 GLU A O 1
ATOM 970 N N . ARG A 1 123 ? -7.151 19.710 13.097 1.00 93.81 123 ARG A N 1
ATOM 971 C CA . ARG A 1 123 ? -7.736 18.843 14.127 1.00 93.81 123 ARG A CA 1
ATOM 972 C C . ARG A 1 123 ? -9.203 19.198 14.339 1.00 93.81 123 ARG A C 1
ATOM 974 O O . ARG A 1 123 ? -9.523 20.346 14.634 1.00 93.81 123 ARG A O 1
ATOM 981 N N . PHE A 1 124 ? -10.050 18.180 14.342 1.00 94.00 124 PHE A N 1
ATOM 982 C CA . PHE A 1 124 ? -11.483 18.283 14.583 1.00 94.00 124 PHE A CA 1
ATOM 983 C C . PHE A 1 124 ? -11.916 17.343 15.714 1.00 94.00 124 PHE A C 1
ATOM 985 O O . PHE A 1 124 ? -11.139 16.507 16.190 1.00 94.00 124 PHE A O 1
ATOM 992 N N . SER A 1 125 ? -13.161 17.487 16.169 1.00 94.25 125 SER A N 1
ATOM 993 C CA . SER A 1 125 ? -13.765 16.588 17.149 1.00 94.25 125 SER A CA 1
ATOM 994 C C . SER A 1 125 ? -15.226 16.285 16.834 1.00 94.25 125 SER A C 1
ATOM 996 O O . SER A 1 125 ? -15.968 17.130 16.335 1.00 94.25 125 SER A O 1
ATOM 998 N N . GLU A 1 126 ? -15.643 15.065 17.159 1.00 93.50 126 GLU A N 1
ATOM 999 C CA . GLU A 1 126 ? -17.027 14.607 17.049 1.00 93.50 126 GLU A CA 1
ATOM 1000 C C . GLU A 1 126 ? -17.644 14.367 18.423 1.00 93.50 126 GLU A C 1
ATOM 1002 O O . GLU A 1 126 ? -16.992 13.882 19.356 1.00 93.50 126 GLU A O 1
ATOM 1007 N N . GLN A 1 127 ? -18.946 14.621 18.530 1.00 89.12 127 GLN A N 1
ATOM 1008 C CA . GLN A 1 127 ? -19.708 14.298 19.732 1.00 89.12 127 GLN A CA 1
ATOM 1009 C C . GLN A 1 127 ? -19.673 12.794 20.028 1.00 89.12 127 GLN A C 1
ATOM 1011 O O . GLN A 1 127 ? -19.580 11.965 19.121 1.00 89.12 127 GLN A O 1
ATOM 1016 N N . SER A 1 128 ? -19.739 12.442 21.313 1.00 82.06 128 SER A N 1
ATOM 1017 C CA . SER A 1 128 ? -19.816 11.042 21.739 1.00 82.06 128 SER A CA 1
ATOM 1018 C C . SER A 1 128 ? -21.005 10.336 21.072 1.00 82.06 128 SER A C 1
ATOM 1020 O O . SER A 1 128 ? -22.076 10.923 20.936 1.00 82.06 128 SER A O 1
ATOM 1022 N N . GLY A 1 129 ? -20.805 9.092 20.632 1.00 80.38 129 GLY A N 1
ATOM 1023 C CA . GLY A 1 129 ? -21.820 8.298 19.925 1.00 80.38 129 GLY A CA 1
ATOM 1024 C C . GLY A 1 129 ? -21.875 8.487 18.402 1.00 80.38 129 GLY A C 1
ATOM 1025 O O . GLY A 1 129 ? -22.618 7.765 17.747 1.00 80.38 129 GLY A O 1
ATOM 1026 N N . VAL A 1 130 ? -21.076 9.393 17.823 1.00 85.88 130 VAL A N 1
ATOM 1027 C CA . VAL A 1 130 ? -21.059 9.682 16.368 1.00 85.88 130 VAL A CA 1
ATOM 1028 C C . VAL A 1 130 ? -19.809 9.111 15.674 1.00 85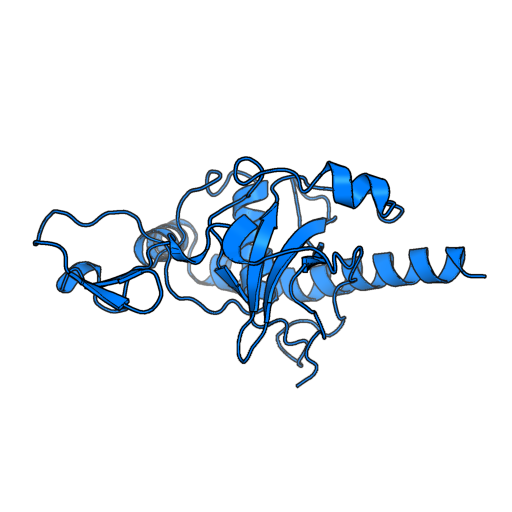.88 130 VAL A C 1
ATOM 1030 O O . VAL A 1 130 ? -19.465 9.512 14.571 1.00 85.88 130 VAL A O 1
ATOM 1033 N N . ARG A 1 131 ? -19.105 8.162 16.304 1.00 90.19 131 ARG A N 1
ATOM 1034 C CA . ARG A 1 131 ? -17.853 7.602 15.762 1.00 90.19 131 ARG A CA 1
ATOM 1035 C C . ARG A 1 131 ? -18.100 6.909 14.418 1.00 90.19 131 ARG A C 1
ATOM 1037 O O . ARG A 1 131 ? -18.832 5.923 14.337 1.00 90.19 131 ARG A O 1
ATOM 1044 N N . ARG A 1 132 ? -17.466 7.425 13.369 1.00 91.88 132 ARG A N 1
ATOM 1045 C CA . ARG A 1 132 ? -17.455 6.891 12.002 1.00 91.88 132 ARG A CA 1
ATOM 1046 C C . ARG A 1 132 ? -16.300 5.909 11.830 1.00 91.88 132 ARG A C 1
ATOM 1048 O O . ARG A 1 132 ? -15.449 5.785 12.700 1.00 91.88 132 ARG A O 1
ATOM 1055 N N . ASN A 1 133 ? -16.254 5.185 10.719 1.00 91.00 133 ASN A N 1
ATOM 1056 C CA . ASN A 1 133 ? -15.075 4.395 10.362 1.00 91.00 133 ASN A CA 1
ATOM 1057 C C . ASN A 1 133 ? -14.146 5.287 9.538 1.00 91.00 133 ASN A C 1
ATOM 1059 O O . ASN A 1 133 ? -14.424 5.522 8.366 1.00 91.00 133 ASN A O 1
ATOM 1063 N N . LEU A 1 134 ? -13.099 5.826 10.161 1.00 93.31 134 LEU A N 1
ATOM 1064 C CA . LEU A 1 134 ? -12.068 6.628 9.493 1.00 93.31 134 LEU A CA 1
ATOM 1065 C C . LEU A 1 134 ? -10.810 5.777 9.269 1.00 93.31 134 LEU A C 1
ATOM 1067 O O . LEU A 1 134 ? -10.696 4.699 9.849 1.00 93.31 134 LEU A O 1
ATOM 1071 N N . GLU A 1 135 ? -9.900 6.219 8.401 1.00 93.19 135 GLU A N 1
ATOM 1072 C CA . GLU A 1 135 ? -8.563 5.611 8.276 1.00 93.19 135 GLU A CA 1
ATOM 1073 C C . GLU A 1 135 ? -7.703 5.995 9.482 1.00 93.19 135 GLU A C 1
ATOM 1075 O O . GLU A 1 135 ? -7.850 7.089 10.020 1.00 93.19 135 GLU A O 1
ATOM 1080 N N . ASP A 1 136 ? -6.761 5.153 9.886 1.00 89.44 136 ASP A N 1
ATOM 1081 C CA . ASP A 1 136 ? -5.733 5.543 10.844 1.00 89.44 136 ASP A CA 1
ATOM 1082 C C . ASP A 1 136 ? -4.593 6.327 10.175 1.00 89.44 136 ASP A C 1
ATOM 1084 O O . ASP A 1 136 ? -4.305 6.193 8.985 1.00 89.44 136 ASP A O 1
ATOM 1088 N N . MET A 1 137 ? -3.895 7.164 10.948 1.00 86.12 137 MET A N 1
ATOM 1089 C CA . MET A 1 137 ? -2.706 7.882 10.462 1.00 86.12 137 MET A CA 1
ATOM 1090 C C . MET A 1 137 ? -1.445 6.996 10.418 1.00 86.12 137 MET A C 1
ATOM 1092 O O . MET A 1 137 ? -0.330 7.477 10.646 1.00 86.12 137 MET A O 1
ATOM 1096 N N . THR A 1 138 ? -1.586 5.695 10.155 1.00 89.81 138 THR A N 1
ATOM 1097 C CA . THR A 1 138 ? -0.446 4.775 10.129 1.00 89.81 138 THR A CA 1
ATOM 1098 C C . THR A 1 138 ? 0.484 5.101 8.963 1.00 89.81 138 THR A C 1
ATOM 1100 O O . THR A 1 138 ? 0.078 5.182 7.805 1.00 89.81 138 THR A O 1
ATOM 1103 N N . ILE A 1 139 ? 1.776 5.245 9.266 1.00 91.94 139 ILE A N 1
ATOM 1104 C CA . ILE A 1 139 ? 2.834 5.257 8.254 1.00 91.94 139 ILE A CA 1
ATOM 1105 C C . ILE A 1 139 ? 3.231 3.804 8.007 1.00 91.94 139 ILE A C 1
ATOM 1107 O O . ILE A 1 139 ? 3.898 3.182 8.837 1.00 91.94 139 ILE A O 1
ATOM 1111 N N . TYR A 1 140 ? 2.823 3.256 6.868 1.00 94.00 140 TYR A N 1
ATOM 1112 C CA . TYR A 1 140 ? 3.043 1.849 6.566 1.00 94.00 140 TYR A CA 1
ATOM 1113 C C . TYR A 1 140 ? 4.504 1.593 6.204 1.00 94.00 140 TYR A C 1
ATOM 1115 O O . TYR A 1 140 ? 5.067 2.221 5.299 1.00 94.00 140 TYR A O 1
ATOM 1123 N N . SER A 1 141 ? 5.107 0.613 6.877 1.00 93.69 141 SER A N 1
ATOM 1124 C CA . SER A 1 141 ? 6.287 -0.052 6.331 1.00 93.69 141 SER A CA 1
ATOM 1125 C C . SER A 1 141 ? 5.912 -0.871 5.094 1.00 93.69 141 SER A C 1
ATOM 1127 O O . SER A 1 141 ? 4.768 -1.301 4.945 1.00 93.69 141 SER A O 1
ATOM 1129 N N . ASN A 1 142 ? 6.881 -1.137 4.219 1.00 94.75 142 ASN A N 1
ATOM 1130 C CA . ASN A 1 142 ? 6.656 -1.915 2.999 1.00 94.75 142 ASN A CA 1
ATOM 1131 C C . ASN A 1 142 ? 5.937 -3.265 3.232 1.00 94.75 142 ASN A C 1
ATOM 1133 O O . ASN A 1 142 ? 4.930 -3.497 2.567 1.00 94.75 142 ASN A O 1
ATOM 1137 N N . PRO A 1 143 ? 6.352 -4.148 4.167 1.00 95.12 143 PRO A N 1
ATOM 1138 C CA . PRO A 1 143 ? 5.655 -5.422 4.370 1.00 95.12 143 PRO A CA 1
ATOM 1139 C C . PRO A 1 143 ? 4.238 -5.250 4.939 1.00 95.12 143 PRO A C 1
ATOM 1141 O O . PRO A 1 143 ? 3.341 -6.006 4.573 1.00 95.12 143 PRO A O 1
ATOM 1144 N N . GLN A 1 144 ? 3.999 -4.237 5.781 1.00 95.44 144 GLN A N 1
ATOM 1145 C CA . GLN A 1 144 ? 2.649 -3.920 6.266 1.00 95.44 144 GLN A CA 1
ATOM 1146 C C . GLN A 1 144 ? 1.747 -3.418 5.133 1.00 95.44 144 GLN A C 1
ATOM 1148 O O . GLN A 1 144 ? 0.586 -3.815 5.055 1.00 95.44 144 GLN A O 1
ATOM 1153 N N . LEU A 1 145 ? 2.287 -2.585 4.238 1.00 96.81 145 LEU A N 1
ATOM 1154 C CA . LEU A 1 145 ? 1.580 -2.096 3.057 1.00 96.81 145 LEU A CA 1
ATOM 1155 C C . LEU A 1 145 ? 1.185 -3.252 2.131 1.00 96.81 145 LEU A C 1
ATOM 1157 O O . LEU A 1 145 ? 0.016 -3.375 1.773 1.00 96.81 145 LEU A O 1
ATOM 1161 N N . VAL A 1 146 ? 2.134 -4.135 1.802 1.00 97.44 146 VAL A N 1
ATOM 1162 C CA . VAL A 1 146 ? 1.867 -5.331 0.984 1.00 97.44 146 VAL A CA 1
ATOM 1163 C C . VAL A 1 146 ? 0.816 -6.218 1.654 1.00 97.44 146 VAL A C 1
ATOM 1165 O O . VAL A 1 146 ? -0.124 -6.658 0.997 1.00 97.44 146 VAL A O 1
ATOM 1168 N N . ARG A 1 147 ? 0.902 -6.426 2.976 1.00 96.62 147 ARG A N 1
ATOM 1169 C CA . ARG A 1 147 ? -0.093 -7.214 3.714 1.00 96.62 147 ARG A CA 1
ATOM 1170 C C . ARG A 1 147 ? -1.496 -6.618 3.606 1.00 96.62 147 ARG A C 1
ATOM 1172 O O . ARG A 1 147 ? -2.435 -7.361 3.327 1.00 96.62 147 ARG A O 1
ATOM 1179 N N . ARG A 1 148 ? -1.641 -5.304 3.807 1.00 97.12 148 ARG A N 1
ATOM 1180 C CA . ARG A 1 148 ? -2.922 -4.595 3.665 1.00 97.12 148 ARG A CA 1
ATOM 1181 C C . ARG A 1 148 ? -3.490 -4.752 2.252 1.00 97.12 148 ARG A C 1
ATOM 1183 O O . ARG A 1 148 ? -4.651 -5.124 2.107 1.00 97.12 148 ARG A O 1
ATOM 1190 N N . ILE A 1 149 ? -2.663 -4.537 1.226 1.00 98.12 149 ILE A N 1
ATOM 1191 C CA . ILE A 1 149 ? -3.054 -4.707 -0.183 1.00 98.12 149 ILE A CA 1
ATOM 1192 C C . ILE A 1 149 ? -3.563 -6.129 -0.433 1.00 98.12 149 ILE A C 1
ATOM 1194 O O . ILE A 1 149 ? -4.665 -6.295 -0.944 1.00 98.12 149 ILE A O 1
ATOM 1198 N N . ASN A 1 150 ? -2.815 -7.152 -0.013 1.00 97.88 150 ASN A N 1
ATOM 1199 C CA . ASN A 1 150 ? -3.191 -8.553 -0.229 1.00 97.88 150 ASN A CA 1
ATOM 1200 C C . ASN A 1 150 ? -4.515 -8.917 0.465 1.00 97.88 150 ASN A C 1
ATOM 1202 O O . ASN A 1 150 ? -5.315 -9.686 -0.071 1.00 97.88 150 ASN A O 1
ATOM 1206 N N . LEU A 1 151 ? -4.779 -8.358 1.650 1.00 97.44 151 LEU A N 1
ATOM 1207 C CA . LEU A 1 151 ? -6.048 -8.571 2.351 1.00 97.44 151 LEU A CA 1
ATOM 1208 C C . LEU A 1 151 ? -7.234 -7.941 1.609 1.00 97.44 151 LEU A C 1
ATOM 1210 O O . LEU A 1 151 ? -8.302 -8.544 1.581 1.00 97.44 151 LEU A O 1
ATOM 1214 N N . HIS A 1 152 ? -7.044 -6.795 0.953 1.00 97.69 152 HIS A N 1
ATOM 1215 C CA . HIS A 1 152 ? -8.085 -6.217 0.100 1.00 97.69 152 HIS A CA 1
ATOM 1216 C C . HIS A 1 152 ? -8.253 -6.995 -1.215 1.00 97.69 152 HIS A C 1
ATOM 1218 O O . HIS A 1 152 ? -9.371 -7.315 -1.605 1.00 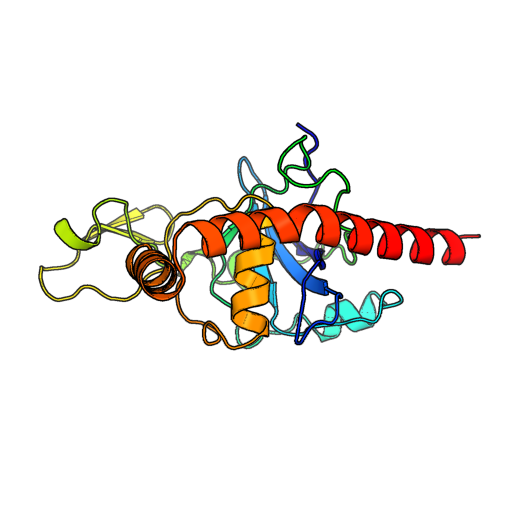97.69 152 HIS A O 1
ATOM 1224 N N . LEU A 1 153 ? -7.153 -7.362 -1.884 1.00 97.50 153 LEU A N 1
ATOM 1225 C CA . LEU A 1 153 ? -7.196 -8.102 -3.154 1.00 97.50 153 LEU A CA 1
ATOM 1226 C C . LEU A 1 153 ? -7.814 -9.500 -3.015 1.00 97.50 153 LEU A C 1
ATOM 1228 O O . LEU A 1 153 ? -8.452 -9.988 -3.943 1.00 97.50 153 LEU A O 1
ATOM 1232 N N . SER A 1 154 ? -7.635 -10.146 -1.862 1.00 96.06 154 SER A N 1
ATOM 1233 C CA . SER A 1 154 ? -8.253 -11.446 -1.564 1.00 96.06 154 SER A CA 1
ATOM 1234 C C . SER A 1 154 ? -9.731 -11.356 -1.167 1.00 96.06 154 SER A C 1
ATOM 1236 O O . SER A 1 154 ? -10.371 -12.394 -1.008 1.00 96.06 154 SER A O 1
ATOM 1238 N N . GLY A 1 155 ? -10.275 -10.148 -0.977 1.00 96.38 155 GLY A N 1
ATOM 1239 C CA . GLY A 1 155 ? -11.622 -9.943 -0.441 1.00 96.38 155 GLY A CA 1
ATOM 1240 C C . GLY A 1 155 ? -11.750 -10.257 1.053 1.00 96.38 155 GLY A C 1
ATOM 1241 O O . GLY A 1 155 ? -12.861 -10.360 1.560 1.00 96.38 155 GLY A O 1
ATOM 1242 N N . TYR A 1 156 ? -10.635 -10.422 1.778 1.00 96.56 156 TYR A N 1
ATOM 1243 C CA . TYR A 1 156 ? -10.669 -10.571 3.236 1.00 96.56 156 TYR A CA 1
ATOM 1244 C C . TYR A 1 156 ? -11.105 -9.265 3.920 1.00 96.56 156 TYR A C 1
ATOM 1246 O O . TYR A 1 156 ? -11.773 -9.288 4.952 1.00 96.56 156 TYR A O 1
ATOM 1254 N N . VAL A 1 157 ? -10.726 -8.127 3.333 1.00 96.81 157 VAL A N 1
ATOM 1255 C CA . VAL A 1 157 ? -11.264 -6.801 3.647 1.00 96.81 157 VAL A CA 1
ATOM 1256 C C . VAL A 1 157 ? -11.874 -6.232 2.372 1.00 96.81 157 VAL A C 1
ATOM 1258 O O . VAL A 1 157 ? -11.225 -6.236 1.327 1.00 96.81 157 VAL A O 1
ATOM 1261 N N . ASP A 1 158 ? -13.111 -5.746 2.442 1.00 96.44 158 ASP A N 1
ATOM 1262 C CA . ASP A 1 158 ? -13.772 -5.183 1.267 1.00 96.44 158 ASP A CA 1
ATOM 1263 C C . ASP A 1 158 ? -13.058 -3.920 0.764 1.00 96.44 158 ASP A C 1
ATOM 1265 O O . ASP A 1 158 ? -12.490 -3.124 1.521 1.00 96.44 158 ASP A O 1
ATOM 1269 N N . LYS A 1 159 ? -13.125 -3.705 -0.551 1.00 94.94 159 LYS A N 1
ATOM 1270 C CA . LYS A 1 159 ? -12.592 -2.505 -1.198 1.00 94.94 159 LYS A CA 1
ATOM 1271 C C . LYS A 1 159 ? -13.167 -1.239 -0.553 1.00 94.94 159 LYS A C 1
ATOM 1273 O O . LYS A 1 159 ? -14.373 -1.120 -0.354 1.00 94.94 159 LYS A O 1
ATOM 1278 N N . GLY A 1 160 ? -12.297 -0.266 -0.285 1.00 93.50 160 GLY A N 1
ATOM 1279 C CA . GLY A 1 160 ? -12.688 1.020 0.293 1.00 93.50 160 GLY A CA 1
ATOM 1280 C C . GLY A 1 160 ? -13.012 0.991 1.788 1.00 93.50 160 GLY A C 1
ATOM 1281 O O . GLY A 1 160 ? -13.250 2.059 2.348 1.00 93.50 160 GLY A O 1
ATOM 1282 N N . VAL A 1 161 ? -12.989 -0.172 2.451 1.00 95.25 161 VAL A N 1
ATOM 1283 C CA . VAL A 1 161 ? -13.114 -0.227 3.913 1.00 95.25 161 VAL A CA 1
ATOM 1284 C C . VAL A 1 161 ? -11.902 0.471 4.543 1.00 95.25 161 VAL A C 1
ATOM 1286 O O . VAL A 1 161 ? -10.765 0.089 4.247 1.00 95.25 161 VAL A O 1
ATOM 1289 N N . PRO A 1 162 ? -12.122 1.488 5.400 1.00 93.38 162 PRO A N 1
ATOM 1290 C CA . PRO A 1 162 ? -11.041 2.195 6.070 1.00 93.38 162 PRO A CA 1
ATOM 1291 C C . PRO A 1 162 ? -10.267 1.286 7.014 1.00 93.38 162 PRO A C 1
ATOM 1293 O O . PRO A 1 162 ? -10.852 0.486 7.751 1.00 93.38 162 PRO A O 1
ATOM 1296 N N . TRP A 1 163 ? -8.948 1.437 7.026 1.00 93.88 163 TRP A N 1
ATOM 1297 C CA . TRP A 1 163 ? -8.090 0.685 7.919 1.00 93.88 163 TRP A CA 1
ATOM 1298 C C . TRP A 1 163 ? -7.888 1.442 9.223 1.00 93.88 163 TRP A C 1
ATOM 1300 O O . TRP A 1 163 ? -7.234 2.477 9.252 1.00 93.88 163 TRP A O 1
ATOM 1310 N N . ASN A 1 164 ? -8.451 0.924 10.309 1.00 92.50 164 ASN A N 1
ATOM 1311 C CA . ASN A 1 164 ? -8.353 1.529 11.632 1.00 92.50 164 ASN A CA 1
ATOM 1312 C C . ASN A 1 164 ? -8.083 0.503 12.727 1.00 92.50 164 ASN A C 1
ATOM 1314 O O . ASN A 1 164 ? -8.129 -0.714 12.517 1.00 92.50 164 ASN A O 1
ATOM 1318 N N . SER A 1 165 ? -7.835 1.019 13.928 1.00 87.00 165 SER A N 1
ATOM 1319 C CA . SER A 1 165 ? -7.557 0.227 15.125 1.00 87.00 165 SER A CA 1
ATOM 1320 C C . SER A 1 165 ? -8.633 -0.829 15.419 1.00 87.00 165 SER A C 1
ATOM 1322 O O . SER A 1 165 ? -8.297 -1.959 15.786 1.00 87.00 165 SER A O 1
ATOM 1324 N N . ARG A 1 166 ? -9.918 -0.511 15.199 1.00 90.19 166 ARG A N 1
ATOM 1325 C CA . ARG A 1 166 ? -11.043 -1.448 15.377 1.00 90.19 166 ARG A CA 1
ATOM 1326 C C . ARG A 1 166 ? -10.997 -2.597 14.374 1.00 90.19 166 ARG A C 1
ATOM 1328 O O . ARG A 1 166 ? -11.109 -3.752 14.789 1.00 90.19 166 ARG A O 1
ATOM 1335 N N . LEU A 1 167 ? -10.794 -2.302 13.087 1.00 94.19 167 LEU A N 1
ATOM 1336 C CA . LEU A 1 167 ? -10.650 -3.332 12.056 1.00 94.19 167 LEU A CA 1
ATOM 1337 C C . LEU A 1 167 ? -9.458 -4.239 12.370 1.00 94.19 167 LEU A C 1
ATOM 1339 O O . LEU A 1 167 ? -9.628 -5.453 12.462 1.00 94.19 167 LEU A O 1
ATOM 1343 N N . VAL A 1 168 ? -8.276 -3.662 12.609 1.00 92.81 168 VAL A N 1
ATOM 1344 C CA . VAL A 1 168 ? -7.054 -4.425 12.909 1.00 92.81 168 VAL A CA 1
ATOM 1345 C C . VAL A 1 168 ? -7.254 -5.328 14.123 1.00 92.81 168 VAL A C 1
ATOM 1347 O O . VAL A 1 168 ? -6.947 -6.520 14.058 1.00 92.81 168 VAL A O 1
ATOM 1350 N N . LYS A 1 169 ? -7.829 -4.794 15.207 1.00 92.88 169 LYS A N 1
ATOM 1351 C CA . LYS A 1 169 ? -8.146 -5.581 16.400 1.00 92.88 169 LYS A CA 1
ATOM 1352 C C . LYS A 1 169 ? -9.104 -6.727 16.076 1.00 92.88 169 LYS A C 1
ATOM 1354 O O . LYS A 1 169 ? -8.822 -7.851 16.464 1.00 92.88 169 LYS A O 1
ATOM 1359 N N . SER A 1 170 ? -10.174 -6.479 15.318 1.00 95.81 170 SER A N 1
ATOM 1360 C CA . SER A 1 170 ? -11.137 -7.531 14.955 1.00 95.81 170 SER A CA 1
ATOM 1361 C C . SER A 1 170 ? -10.500 -8.675 14.155 1.00 95.81 170 SER A C 1
ATOM 1363 O O . SER A 1 170 ? -10.827 -9.840 14.374 1.00 95.81 170 SER A O 1
ATOM 1365 N N . ILE A 1 171 ? -9.543 -8.363 13.272 1.00 96.88 171 ILE A N 1
ATOM 1366 C CA . ILE A 1 171 ? -8.798 -9.366 12.505 1.00 96.88 171 ILE A CA 1
ATOM 1367 C C . ILE A 1 171 ? -7.887 -10.173 13.435 1.00 96.88 171 ILE A C 1
ATOM 1369 O O . ILE A 1 171 ? -7.851 -11.397 13.342 1.00 96.88 171 ILE A O 1
ATOM 1373 N N . ILE A 1 172 ? -7.169 -9.504 14.341 1.00 96.75 172 ILE A N 1
ATOM 1374 C CA . ILE A 1 172 ? -6.272 -10.157 15.305 1.00 96.75 172 ILE A CA 1
ATOM 1375 C C . ILE A 1 172 ? -7.054 -11.018 16.301 1.00 96.75 172 ILE A C 1
ATOM 1377 O O . ILE A 1 172 ? -6.612 -12.121 16.609 1.00 96.75 172 ILE A O 1
ATOM 1381 N N . ASP A 1 173 ? -8.208 -10.556 16.778 1.00 97.81 173 ASP A N 1
ATOM 1382 C CA . ASP A 1 173 ? -9.062 -11.303 17.704 1.00 97.81 173 ASP A CA 1
ATOM 1383 C C . ASP A 1 173 ? -9.636 -12.564 17.033 1.00 97.81 173 ASP A C 1
ATOM 1385 O O . ASP A 1 173 ? -9.783 -13.599 17.682 1.00 97.81 173 ASP A O 1
ATOM 1389 N N . LYS A 1 174 ? -9.914 -12.501 15.722 1.00 98.06 174 LYS A N 1
ATOM 1390 C CA . LYS A 1 174 ? -10.418 -13.631 14.931 1.00 98.06 174 LYS A CA 1
ATOM 1391 C C . LYS A 1 174 ? -9.329 -14.641 14.551 1.00 98.06 174 LYS A C 1
ATOM 1393 O O . LYS A 1 174 ? -9.525 -15.839 14.728 1.00 98.06 174 LYS A O 1
ATOM 1398 N N . GLU A 1 175 ? -8.214 -14.175 13.991 1.00 98.06 175 GLU A N 1
ATOM 1399 C CA . GLU A 1 175 ? -7.184 -15.032 13.371 1.00 98.06 175 GLU A CA 1
ATOM 1400 C C . GLU A 1 175 ? -5.984 -15.302 14.301 1.00 98.06 175 GLU A C 1
ATOM 1402 O O . GLU A 1 175 ? -5.209 -16.240 14.104 1.00 98.06 175 GLU A O 1
ATOM 1407 N N . GLY A 1 176 ? -5.813 -14.475 15.332 1.00 98.06 176 GLY A N 1
ATOM 1408 C CA . GLY A 1 176 ? -4.710 -14.527 16.284 1.00 98.06 176 GLY A CA 1
ATOM 1409 C C . GLY A 1 176 ? -3.497 -13.673 15.890 1.00 98.06 176 GLY A C 1
ATOM 1410 O O . GLY A 1 176 ? -3.133 -13.522 14.722 1.00 98.06 176 GLY A O 1
ATOM 1411 N N . MET A 1 177 ? -2.788 -13.164 16.905 1.00 97.12 177 MET A N 1
ATOM 1412 C CA . MET A 1 177 ? -1.583 -12.331 16.733 1.00 97.12 177 MET A CA 1
ATOM 1413 C C . MET A 1 177 ? -0.480 -13.026 15.919 1.00 97.12 177 MET A C 1
ATOM 1415 O O . MET A 1 177 ? 0.225 -12.384 15.143 1.00 97.12 177 MET A O 1
ATOM 1419 N N . LYS A 1 178 ? -0.334 -14.350 16.060 1.00 97.38 178 LYS A N 1
ATOM 1420 C CA . LYS A 1 178 ? 0.659 -15.117 15.296 1.00 97.38 178 LYS A CA 1
ATOM 1421 C C . LYS A 1 178 ? 0.381 -15.052 13.792 1.00 97.38 178 LYS A C 1
ATOM 1423 O O . LYS A 1 178 ? 1.295 -14.768 13.028 1.00 97.38 178 LYS A O 1
ATOM 1428 N N . TRP A 1 179 ? -0.871 -15.257 13.377 1.00 97.19 179 TRP A N 1
ATOM 1429 C CA . TRP A 1 179 ? -1.273 -15.162 11.970 1.00 97.19 179 TRP A CA 1
ATOM 1430 C C . TRP A 1 179 ? -1.009 -13.767 11.401 1.00 97.19 179 TRP A C 1
ATOM 1432 O O . TRP A 1 179 ? -0.536 -13.626 10.273 1.00 97.19 179 TRP A O 1
ATOM 1442 N N . TRP A 1 180 ? -1.267 -12.734 12.205 1.00 95.38 180 TRP A N 1
ATOM 1443 C CA . TRP A 1 180 ? -1.019 -11.348 11.829 1.00 95.38 180 TRP A CA 1
ATOM 1444 C C . TRP A 1 180 ? 0.460 -11.077 11.539 1.00 95.38 180 TRP A C 1
ATOM 1446 O O . TRP A 1 180 ? 0.810 -10.608 10.454 1.00 95.38 180 TRP A O 1
ATOM 1456 N N . VAL A 1 181 ? 1.331 -11.416 12.494 1.00 94.44 181 VAL A N 1
ATOM 1457 C CA . VAL A 1 181 ? 2.779 -11.194 12.389 1.00 94.44 181 VAL A CA 1
ATOM 1458 C C . VAL A 1 181 ? 3.390 -12.048 11.278 1.00 94.44 181 VAL A C 1
ATOM 1460 O O . VAL A 1 181 ? 4.146 -11.528 10.457 1.00 94.44 181 VAL A O 1
ATOM 1463 N N . ASP A 1 182 ? 3.023 -13.328 11.196 1.00 94.75 182 ASP A N 1
ATOM 1464 C CA . ASP A 1 182 ? 3.515 -14.229 10.150 1.00 94.75 182 ASP A CA 1
ATOM 1465 C C . ASP A 1 182 ? 3.090 -13.756 8.756 1.00 94.75 182 ASP A C 1
ATOM 1467 O O . ASP A 1 182 ? 3.885 -13.801 7.818 1.00 94.75 182 ASP A O 1
ATOM 1471 N N . GLY A 1 183 ? 1.863 -13.244 8.623 1.00 94.25 183 GLY A N 1
ATOM 1472 C CA . GLY A 1 183 ? 1.358 -12.683 7.375 1.00 94.25 183 GLY A CA 1
ATOM 1473 C C . GLY A 1 183 ? 2.160 -11.474 6.893 1.00 94.25 183 GLY A C 1
ATOM 1474 O O . GLY A 1 183 ? 2.455 -11.378 5.703 1.00 94.25 183 GLY A O 1
ATOM 1475 N N . ILE A 1 184 ? 2.548 -10.573 7.802 1.00 93.88 184 ILE A N 1
ATOM 1476 C CA . ILE A 1 184 ? 3.414 -9.425 7.482 1.00 93.88 184 ILE A CA 1
ATOM 1477 C C . ILE A 1 184 ? 4.818 -9.909 7.095 1.00 93.88 184 ILE A C 1
ATOM 1479 O O . ILE A 1 184 ? 5.351 -9.487 6.069 1.00 93.88 184 ILE A O 1
ATOM 1483 N N . ASN A 1 185 ? 5.400 -10.829 7.869 1.00 91.56 185 ASN A N 1
ATOM 1484 C CA . ASN A 1 185 ? 6.743 -11.353 7.610 1.00 91.56 185 ASN A CA 1
ATOM 1485 C C . ASN A 1 185 ? 6.830 -12.071 6.255 1.00 91.56 185 ASN A C 1
ATOM 1487 O O . ASN A 1 185 ? 7.768 -11.837 5.494 1.00 91.56 185 ASN A O 1
ATOM 1491 N N . ALA A 1 186 ? 5.821 -12.876 5.910 1.00 91.00 186 ALA A N 1
ATOM 1492 C CA . ALA A 1 186 ? 5.761 -13.592 4.637 1.00 91.00 186 ALA A CA 1
ATOM 1493 C C . ALA A 1 186 ? 5.706 -12.657 3.415 1.00 91.00 186 ALA A C 1
ATOM 1495 O O . ALA A 1 186 ? 6.119 -13.051 2.323 1.00 91.00 186 ALA A O 1
ATOM 1496 N N . CYS A 1 187 ? 5.212 -11.424 3.580 1.00 92.56 187 CYS A N 1
ATOM 1497 C CA . CYS A 1 187 ? 5.177 -10.446 2.494 1.00 92.56 187 CYS A CA 1
ATOM 1498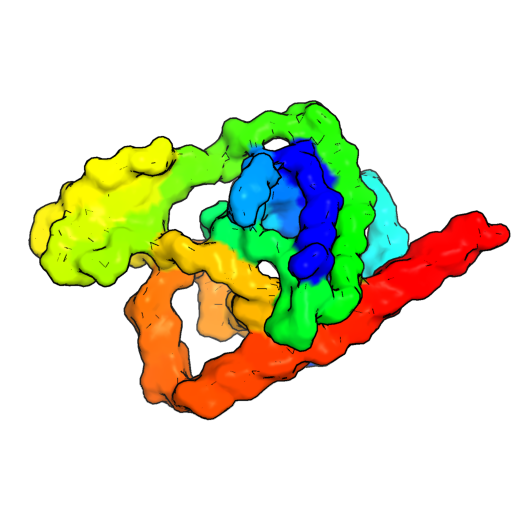 C C . CYS A 1 187 ? 6.575 -9.944 2.120 1.00 92.56 187 CYS A C 1
ATOM 1500 O O . CYS A 1 187 ? 6.800 -9.623 0.958 1.00 92.56 187 CYS A O 1
ATOM 1502 N N . ASN A 1 188 ? 7.510 -9.893 3.071 1.00 86.50 188 ASN A N 1
ATOM 1503 C CA . ASN A 1 188 ? 8.825 -9.294 2.861 1.00 86.50 188 ASN A CA 1
ATOM 1504 C C . ASN A 1 188 ? 9.639 -10.044 1.789 1.00 86.50 188 ASN A C 1
ATOM 1506 O O . ASN A 1 188 ? 9.992 -9.476 0.756 1.00 86.50 188 ASN A O 1
ATOM 1510 N N . ASP A 1 189 ? 9.857 -11.345 1.995 1.00 84.25 189 ASP A N 1
ATOM 1511 C CA . ASP A 1 189 ? 10.697 -12.163 1.109 1.00 84.25 189 ASP A CA 1
ATOM 1512 C C . ASP A 1 189 ? 10.070 -12.329 -0.283 1.00 84.25 189 ASP A C 1
ATOM 1514 O O . ASP A 1 189 ? 10.751 -12.282 -1.313 1.00 84.25 189 ASP A O 1
ATOM 1518 N N . LYS A 1 190 ? 8.743 -12.490 -0.329 1.00 91.81 190 LYS A N 1
ATOM 1519 C CA . LYS A 1 190 ? 8.008 -12.658 -1.585 1.00 91.81 190 LYS A CA 1
ATOM 1520 C C . LYS A 1 190 ? 7.962 -11.361 -2.397 1.00 91.81 190 LYS A C 1
ATOM 1522 O O . LYS A 1 190 ? 8.136 -11.407 -3.616 1.00 91.81 190 LYS A O 1
ATOM 1527 N N . ALA A 1 191 ? 7.809 -10.206 -1.743 1.00 93.44 191 ALA A N 1
ATOM 1528 C CA . ALA A 1 191 ? 7.847 -8.911 -2.417 1.00 93.44 191 ALA A CA 1
ATOM 1529 C C . ALA A 1 191 ? 9.211 -8.646 -3.075 1.00 93.44 191 ALA A C 1
ATOM 1531 O O . ALA A 1 191 ? 9.259 -8.187 -4.220 1.00 93.44 191 ALA A O 1
ATOM 1532 N N . ASP A 1 192 ? 10.313 -8.991 -2.402 1.00 92.44 192 ASP A N 1
ATOM 1533 C CA . ASP A 1 192 ? 11.659 -8.861 -2.971 1.00 92.44 192 ASP A CA 1
ATOM 1534 C C . ASP A 1 192 ? 11.845 -9.751 -4.211 1.00 92.44 192 ASP A C 1
ATOM 1536 O O . ASP A 1 192 ? 12.372 -9.292 -5.230 1.00 92.44 192 ASP A O 1
ATOM 1540 N N . ALA A 1 193 ? 11.358 -10.996 -4.173 1.00 92.69 193 ALA A N 1
ATOM 1541 C CA . ALA A 1 193 ? 11.419 -11.910 -5.314 1.00 92.69 193 ALA A CA 1
ATOM 1542 C C . ALA A 1 193 ? 10.663 -11.366 -6.542 1.00 92.69 193 ALA A C 1
ATOM 1544 O O . ALA A 1 193 ? 11.181 -11.392 -7.665 1.00 92.69 193 ALA A O 1
ATOM 1545 N N . VAL A 1 194 ? 9.466 -10.809 -6.334 1.00 94.75 194 VAL A N 1
ATOM 1546 C CA . VAL A 1 194 ? 8.683 -10.156 -7.396 1.00 94.75 194 VAL A CA 1
ATOM 1547 C C . VAL A 1 194 ? 9.410 -8.928 -7.944 1.00 94.75 194 VAL A C 1
ATOM 1549 O O . VAL A 1 194 ? 9.537 -8.774 -9.162 1.00 94.75 194 VAL A O 1
ATOM 1552 N N . ALA A 1 195 ? 9.945 -8.072 -7.072 1.00 93.81 195 ALA A N 1
ATOM 1553 C CA . ALA A 1 195 ? 10.677 -6.880 -7.490 1.00 93.81 195 ALA A CA 1
ATOM 1554 C C . ALA A 1 195 ? 11.938 -7.233 -8.307 1.00 93.81 195 ALA A C 1
ATOM 1556 O O . ALA A 1 195 ? 12.243 -6.564 -9.302 1.00 93.81 195 ALA A O 1
ATOM 1557 N N . LEU A 1 196 ? 12.650 -8.309 -7.944 1.00 93.62 196 LEU A N 1
ATOM 1558 C CA . LEU A 1 196 ? 13.778 -8.839 -8.721 1.00 93.62 196 LEU A CA 1
ATOM 1559 C C . LEU A 1 196 ? 13.339 -9.355 -10.091 1.00 93.62 196 LEU A C 1
ATOM 1561 O O . LEU A 1 196 ? 13.987 -9.035 -11.091 1.00 93.62 196 LEU A O 1
ATOM 1565 N N . ARG A 1 197 ? 12.226 -10.096 -10.162 1.00 92.50 197 ARG A N 1
ATOM 1566 C CA . ARG A 1 197 ? 11.658 -10.578 -11.432 1.00 92.50 197 ARG A CA 1
ATOM 1567 C C . ARG A 1 197 ? 11.354 -9.415 -12.379 1.00 92.50 197 ARG A C 1
ATOM 1569 O O . ARG A 1 197 ? 11.740 -9.466 -13.549 1.00 92.50 197 ARG A O 1
ATOM 1576 N N . PHE A 1 198 ? 10.748 -8.347 -11.859 1.00 90.38 198 PHE A N 1
ATOM 1577 C CA . PHE A 1 198 ? 10.466 -7.122 -12.612 1.00 90.38 198 PHE A CA 1
ATOM 1578 C C . PHE A 1 198 ? 11.747 -6.493 -13.185 1.00 90.38 198 PHE A C 1
ATOM 1580 O O . PHE A 1 198 ? 11.831 -6.177 -14.375 1.00 90.38 198 PHE A O 1
ATOM 1587 N N . LYS A 1 199 ? 12.781 -6.346 -12.345 1.00 87.38 199 LYS A N 1
ATOM 1588 C CA . LYS A 1 199 ? 14.075 -5.771 -12.748 1.00 87.38 199 LYS A CA 1
ATOM 1589 C C . LYS A 1 199 ? 14.804 -6.633 -13.778 1.00 87.38 199 LYS A C 1
ATOM 1591 O O . LYS A 1 199 ? 15.363 -6.087 -14.731 1.00 87.38 199 LYS A O 1
ATOM 1596 N N . GLY A 1 200 ? 14.772 -7.956 -13.621 1.00 87.25 200 GLY A N 1
ATOM 1597 C CA . GLY A 1 200 ? 15.383 -8.899 -14.560 1.00 87.25 200 GLY A CA 1
ATOM 1598 C C . GLY A 1 200 ? 14.767 -8.799 -15.957 1.00 87.25 200 GLY A C 1
ATOM 1599 O O . GLY A 1 200 ? 15.488 -8.634 -16.940 1.00 87.25 200 GLY A O 1
ATOM 1600 N N . ARG A 1 201 ? 13.430 -8.791 -16.045 1.00 84.88 201 ARG A N 1
ATOM 1601 C CA . ARG A 1 201 ? 12.700 -8.661 -17.321 1.00 84.88 201 ARG A CA 1
ATOM 1602 C C . ARG A 1 201 ? 13.021 -7.357 -18.053 1.00 84.88 201 ARG A C 1
ATOM 1604 O O . ARG A 1 201 ? 13.359 -7.380 -19.235 1.00 84.88 201 ARG A O 1
ATOM 1611 N N . ARG A 1 202 ? 13.015 -6.227 -17.340 1.00 77.25 202 ARG A N 1
ATOM 1612 C CA . ARG A 1 202 ? 13.321 -4.911 -17.933 1.00 77.25 202 ARG A CA 1
ATOM 1613 C C . ARG A 1 202 ? 14.784 -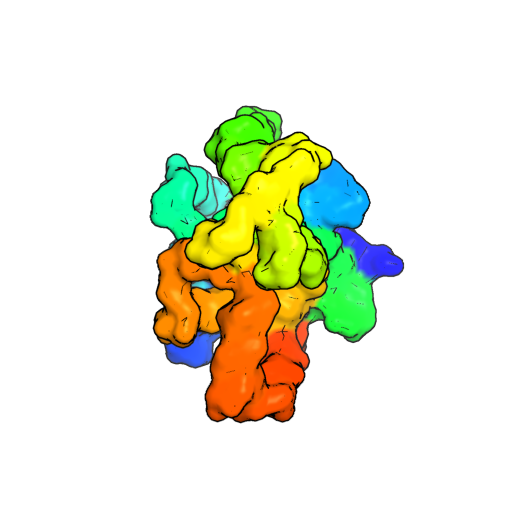4.765 -18.358 1.00 77.25 202 ARG A C 1
ATOM 1615 O O . ARG A 1 202 ? 15.063 -4.037 -19.305 1.00 77.25 202 ARG A O 1
ATOM 1622 N N . SER A 1 203 ? 15.711 -5.451 -17.689 1.00 75.81 203 SER A N 1
ATOM 1623 C CA . SER A 1 203 ? 17.131 -5.447 -18.071 1.00 75.81 203 SER A CA 1
ATOM 1624 C C . SER A 1 203 ? 17.367 -6.188 -19.388 1.00 75.81 203 SER A C 1
ATOM 1626 O O . SER A 1 203 ? 18.147 -5.723 -20.214 1.00 75.81 203 SER A O 1
ATOM 1628 N N . ASN A 1 204 ? 16.645 -7.289 -19.618 1.00 70.00 204 ASN A N 1
ATOM 1629 C CA . ASN A 1 204 ? 16.743 -8.063 -20.858 1.00 70.00 204 ASN A CA 1
ATOM 1630 C C . ASN A 1 204 ? 16.149 -7.337 -22.073 1.00 70.00 204 ASN A C 1
ATOM 1632 O O . ASN A 1 204 ? 16.649 -7.527 -23.169 1.00 70.00 204 ASN A O 1
ATOM 1636 N N . LYS A 1 205 ? 15.137 -6.477 -21.893 1.00 62.47 205 LYS A N 1
ATOM 1637 C CA . LYS A 1 205 ? 14.571 -5.648 -22.978 1.00 62.47 205 LYS A CA 1
ATOM 1638 C C . LYS A 1 205 ? 15.473 -4.490 -23.430 1.00 62.47 205 LYS A C 1
ATOM 1640 O O . LYS A 1 205 ? 15.215 -3.894 -24.467 1.00 62.47 205 LYS A O 1
ATOM 1645 N N . ARG A 1 206 ? 16.467 -4.106 -22.621 1.00 59.22 206 ARG A N 1
ATOM 1646 C CA . ARG A 1 206 ? 17.389 -2.990 -22.915 1.00 59.22 206 ARG A CA 1
ATOM 1647 C C . ARG A 1 206 ? 18.694 -3.434 -23.587 1.00 59.22 206 ARG A C 1
ATOM 1649 O O . ARG A 1 206 ? 19.500 -2.569 -23.916 1.00 59.22 206 ARG A O 1
ATOM 1656 N N . ARG A 1 207 ? 18.921 -4.742 -23.714 1.00 46.50 207 ARG A N 1
ATOM 1657 C CA . ARG A 1 207 ? 20.042 -5.342 -24.449 1.00 46.50 207 ARG A CA 1
ATOM 1658 C C . ARG A 1 207 ? 19.564 -5.784 -25.820 1.00 46.50 207 ARG A C 1
ATOM 1660 O O . ARG A 1 207 ? 20.395 -5.701 -26.744 1.00 46.50 207 ARG A O 1
#

Secondary structure (DSSP, 8-state):
--B----TT-EEEEEEEETTEEEEEEEEEEEESSSEEEEEEEEEE--TT--HHHHHHH---GGGBSSS-EEE--B-STTS-SSPPPEEE--TT--GGGGTGGG-EEE-TTHHHH-EEEETTEEEE--TT----PEE--EE-HHHHHHHHHHHHTTSS-TT----HHHHHHHHHHH-HHHHHHHHHHHHHHHHHHHHHHHHHHHHTT-

Foldseek 3Di:
DAADDDDQQWKWWAWADAPRDIFTWIKGFLHDDQWTWIFTFLDTDRPLVDAQVNNVVRPDALVRTQAATATERRDCDPQQAVFRTDGRDHDPPDHSVRRVNQAAKAADPCCQPFVWIDGNNDIDHDDHPPRDQGAHNDHDRSLRVRLVSHCSSHVVDDGHRHHDPVVVVVCCVVVNPVCVVVSSNVSRVSRNVNRVVSVVVVVVVVD

Organism: NCBI:txid2015348